Protein 2BKY (pdb70)

InterPro domains:
  IPR002775 DNA/RNA-binding protein Alba-like [PF01918] (10-72)
  IPR013795 DNA/RNA-binding protein Alba [MF_01122] (7-96)
  IPR013795 DNA/RNA-binding protein Alba [PIRSF028732] (9-96)
  IPR013795 DNA/RNA-binding protein Alba [TIGR00285] (10-96)
  IPR036882 Alba-like domain superfamily [G3DSA:3.30.110.20] (1-97)
  IPR036882 Alba-like domain superfamily [SSF82704] (10-96)

Foldseek 3Di:
DQEQEFDDDDLVVSLVVNVVCVVVPDFKHKYKYKAPSVVSSVVSVVCCCPPPNPPFKDWPDKDKDKDWDQDPVRDTDIMIMIMTMMGTD/DLEQEFDDDPLVVSLVVNVVCVVVPNFKHKYKYKAPSVVSSVVSVVCNCPVPNPPWKDWPDKDKDKDWDADPVGDIDMMIMIMIMMGTD/DAAEDEQDPPDALVVVLVVVVVCVVVPNFKYKYKYKDPCQVVSVSNVVVNCVVQPVQKDFPDKDKDWDADPNDTIIMMITMMGGDD/DLAEDEQDPPDALVSVLVVVVVCVVVVNFKHKYKYKDPCQVSSVSNVVVNCVVCPQQKDFPDKDKDWDADPNDIIIMMITMMGGDD

Nearest PDB structures (foldseek):
  1udv-assembly1_A  TM=9.816E-01  e=1.058E-17  Saccharolobus solfataricus P2
  8xap-assembly2_B  TM=9.619E-01  e=5.523E-14  Sulfolobus acidocaldarius DSM 639
  8xap-assembly1_A  TM=9.366E-01  e=1.057E-10  Sulfolobus acidocaldarius DSM 639
  3u6y-assembly1_A  TM=8.685E-01  e=6.076E-08  Aeropyrum pernix K1
  4z9e-assembly1_B  TM=9.008E-01  e=1.268E-07  Thermoplasma volcanium GSS1

Organism: Saccharolobus solfataricus (strain ATCC 35092 / DSM 1617 / JCM 11322 / P2) (NCBI:txid273057)

GO terms:
  GO:0042802 identical protein binding (F, IPI)
  GO:0005515 protein binding (F, IPI)

Structure (mmCIF, N/CA/C/O backbone):
data_2BKY
#
_entry.id   2BKY
#
_cell.length_a   102.788
_cell.length_b   102.788
_cell.length_c   66.566
_cell.angle_alpha   90.00
_cell.angle_beta   90.00
_cell.angle_gamma   120.00
#
_symmetry.space_group_name_H-M   'P 31 2 1'
#
loop_
_entity.id
_entity.type
_entity.pdbx_description
1 polymer 'DNA/RNA-BINDING PROTEIN ALBA 1'
2 polymer 'DNA/RNA-BINDING PROTEIN ALBA 2'
3 non-polymer (4S)-2-METHYL-2,4-PENTANEDIOL
4 water water
#
loop_
_atom_site.group_PDB
_atom_site.id
_atom_site.type_symbol
_atom_site.label_atom_id
_atom_site.label_alt_id
_atom_site.label_comp_id
_atom_site.label_asym_id
_atom_site.label_entity_id
_atom_site.label_seq_id
_atom_site.pdbx_PDB_ins_code
_atom_site.Cartn_x
_atom_site.Cartn_y
_atom_site.Cartn_z
_atom_site.occupancy
_atom_site.B_iso_or_equiv
_atom_site.auth_seq_id
_atom_site.auth_comp_id
_atom_site.auth_asym_id
_atom_site.auth_atom_id
_atom_site.pdbx_PDB_model_num
ATOM 1 N N . SER A 1 9 ? -8.203 18.026 23.415 1.00 30.65 9 SER A N 1
ATOM 2 C CA . SER A 1 9 ? -8.675 19.409 23.754 1.00 29.86 9 SER A CA 1
ATOM 3 C C . SER A 1 9 ? -7.571 20.457 23.536 1.00 28.42 9 SER A C 1
ATOM 4 O O . SER A 1 9 ? -6.428 20.229 23.925 1.00 28.79 9 SER A O 1
ATOM 7 N N . ASN A 1 10 ? -7.939 21.618 22.967 1.00 26.15 10 ASN A N 1
ATOM 8 C CA . ASN A 1 10 ? -7.014 22.738 22.779 1.00 22.70 10 ASN A CA 1
ATOM 9 C C . ASN A 1 10 ? -7.304 23.902 23.762 1.00 20.45 10 ASN A C 1
ATOM 10 O O . ASN A 1 10 ? -6.893 25.019 23.522 1.00 19.79 10 ASN A O 1
ATOM 15 N N . VAL A 1 11 ? -8.005 23.606 24.851 1.00 19.19 11 VAL A N 1
ATOM 16 C CA . VAL A 1 11 ? -8.413 24.601 25.819 1.00 17.13 11 VAL A CA 1
ATOM 17 C C . VAL A 1 11 ? -7.576 24.507 27.078 1.00 16.53 11 VAL A C 1
ATOM 18 O O . VAL A 1 11 ? -7.333 23.412 27.609 1.00 16.41 11 VAL A O 1
ATOM 22 N N . VAL A 1 12 ? -7.144 25.652 27.567 1.00 15.53 12 VAL A N 1
ATOM 23 C CA . VAL A 1 12 ? -6.549 25.788 28.868 1.00 15.33 12 VAL A CA 1
ATOM 24 C C . VAL A 1 12 ? -7.544 26.600 29.690 1.00 15.22 12 VAL A C 1
ATOM 25 O O . VAL A 1 12 ? -7.733 27.793 29.468 1.00 15.36 12 VAL A O 1
ATOM 29 N N . LEU A 1 13 ? -8.160 25.943 30.666 1.00 15.17 13 LEU A N 1
ATOM 30 C CA . LEU A 1 13 ? -9.082 26.565 31.562 1.00 16.11 13 LEU A CA 1
ATOM 31 C C . LEU A 1 13 ? -8.371 27.116 32.778 1.00 15.47 13 LEU A C 1
ATOM 32 O O . LEU A 1 13 ? -7.689 26.360 33.498 1.00 16.32 13 LEU A O 1
ATOM 37 N N . ILE A 1 14 ? -8.495 28.406 33.020 1.00 14.33 14 ILE A N 1
ATOM 38 C CA . ILE A 1 14 ? -7.768 29.039 34.126 1.00 14.37 14 ILE A CA 1
ATOM 39 C C . ILE A 1 14 ? -8.540 28.780 35.419 1.00 15.89 14 ILE A C 1
ATOM 40 O O . ILE A 1 14 ? -9.730 29.092 35.530 1.00 17.78 14 ILE A O 1
ATOM 45 N N . GLY A 1 15 ? -7.847 28.236 36.403 1.00 17.33 15 GLY A N 1
ATOM 46 C CA . GLY A 1 15 ? -8.393 28.075 37.758 1.00 19.41 15 GLY A CA 1
ATOM 47 C C . GLY A 1 15 ? -7.618 28.891 38.799 1.00 21.28 15 GLY A C 1
ATOM 48 O O . GLY A 1 15 ? -7.199 30.040 38.559 1.00 21.50 15 GLY A O 1
ATOM 49 N N . LYS A 1 16 ? -7.397 28.265 39.955 1.00 22.07 16 LYS A N 1
ATOM 50 C CA . LYS A 1 16 ? -6.900 28.946 41.147 1.00 22.46 16 LYS A CA 1
ATOM 51 C C . LYS A 1 16 ? -5.383 28.854 41.297 1.00 21.03 16 LYS A C 1
ATOM 52 O O . LYS A 1 16 ? -4.811 29.443 42.217 1.00 22.00 16 LYS A O 1
ATOM 58 N N . LYS A 1 17 ? -4.746 28.101 40.431 1.00 18.44 17 LYS A N 1
ATOM 59 C CA . LYS A 1 17 ? -3.321 27.830 40.577 1.00 19.84 17 LYS A CA 1
ATOM 60 C C . LYS A 1 17 ? -2.511 29.031 40.117 1.00 20.19 17 LYS A C 1
ATOM 61 O O . LYS A 1 17 ? -3.064 29.957 39.515 1.00 18.31 17 LYS A O 1
ATOM 67 N N . PRO A 1 18 ? -1.225 29.073 40.459 1.00 20.65 18 PRO A N 1
ATOM 68 C CA . PRO A 1 18 ? -0.361 30.147 39.971 1.00 19.23 18 PRO A CA 1
ATOM 69 C C . PRO A 1 18 ? -0.332 30.260 38.454 1.00 18.13 18 PRO A C 1
ATOM 70 O O . PRO A 1 18 ? -0.436 29.273 37.747 1.00 18.90 18 PRO A O 1
ATOM 74 N N . VAL A 1 19 ? -0.153 31.488 37.968 1.00 17.50 19 VAL A N 1
ATOM 75 C CA . VAL A 1 19 ? -0.176 31.740 36.531 1.00 16.86 19 VAL A CA 1
ATOM 76 C C . VAL A 1 19 ? 0.779 30.851 35.727 1.00 18.21 19 VAL A C 1
ATOM 77 O O . VAL A 1 19 ? 0.455 30.388 34.655 1.00 16.74 19 VAL A O 1
ATOM 81 N N . MET A 1 20 ? 1.960 30.539 36.285 1.00 18.79 20 MET A N 1
ATOM 82 C CA . MET A 1 20 ? 2.914 29.756 35.539 1.00 19.77 20 MET A CA 1
ATOM 83 C C . MET A 1 20 ? 2.467 28.341 35.216 1.00 19.49 20 MET A C 1
ATOM 84 O O . MET A 1 20 ? 2.908 27.778 34.265 1.00 19.38 20 MET A O 1
ATOM 89 N N . ASN A 1 21 ? 1.573 27.780 36.017 1.00 19.43 21 ASN A N 1
ATOM 90 C CA . ASN A 1 21 ? 1.002 26.484 35.721 1.00 20.11 21 ASN A CA 1
ATOM 91 C C . ASN A 1 21 ? 0.252 26.497 34.409 1.00 19.11 21 ASN A C 1
ATOM 92 O O . ASN A 1 21 ? 0.316 25.559 33.635 1.00 19.71 21 ASN A O 1
ATOM 97 N N . TYR A 1 22 ? -0.514 27.561 34.203 1.00 17.62 22 TYR A N 1
ATOM 98 C CA . TYR A 1 22 ? -1.272 27.724 32.980 1.00 16.05 22 TYR A CA 1
ATOM 99 C C . TYR A 1 22 ? -0.391 28.058 31.795 1.00 15.88 22 TYR A C 1
ATOM 100 O O . TYR A 1 22 ? -0.654 27.617 30.679 1.00 15.74 22 TYR A O 1
ATOM 109 N N . VAL A 1 23 ? 0.663 28.826 32.022 1.00 16.67 23 VAL A N 1
ATOM 110 C CA . VAL A 1 23 ? 1.646 29.098 30.991 1.00 17.19 23 VAL A CA 1
ATOM 111 C C . VAL A 1 23 ? 2.254 27.754 30.546 1.00 17.89 23 VAL A C 1
ATOM 112 O O . VAL A 1 23 ? 2.322 27.464 29.372 1.00 19.13 23 VAL A O 1
ATOM 116 N N . LEU A 1 24 ? 2.639 26.926 31.503 1.00 20.17 24 LEU A N 1
ATOM 117 C CA . LEU A 1 24 ? 3.187 25.631 31.154 1.00 21.06 24 LEU A CA 1
ATOM 118 C C . LEU A 1 24 ? 2.230 24.764 30.382 1.00 20.03 24 LEU A C 1
ATOM 119 O O . LEU A 1 24 ? 2.628 24.145 29.436 1.00 20.07 24 LEU A O 1
ATOM 124 N N . ALA A 1 25 ? 0.959 24.725 30.783 1.00 19.42 25 ALA A N 1
ATOM 125 C CA . ALA A 1 25 ? -0.069 23.986 30.083 1.00 19.47 25 ALA A CA 1
ATOM 126 C C . ALA A 1 25 ? -0.199 24.448 28.641 1.00 19.58 25 ALA A C 1
ATOM 127 O O . ALA A 1 25 ? -0.314 23.642 27.739 1.00 20.70 25 ALA A O 1
ATOM 129 N N . ALA A 1 26 ? -0.181 25.765 28.433 1.00 18.81 26 ALA A N 1
ATOM 130 C CA . ALA A 1 26 ? -0.259 26.329 27.125 1.00 18.33 26 ALA A CA 1
ATOM 131 C C . ALA A 1 26 ? 0.946 25.941 26.255 1.00 18.86 26 ALA A C 1
ATOM 132 O O . ALA A 1 26 ? 0.776 25.530 25.108 1.00 20.91 26 ALA A O 1
ATOM 134 N N . LEU A 1 27 ? 2.134 26.035 26.831 1.00 20.72 27 LEU A N 1
ATOM 135 C CA . LEU A 1 27 ? 3.384 25.797 26.115 1.00 21.60 27 LEU A CA 1
ATOM 136 C C . LEU A 1 27 ? 3.424 24.328 25.748 1.00 23.51 27 LEU A C 1
ATOM 137 O O . LEU A 1 27 ? 3.904 23.972 24.674 1.00 23.21 27 LEU A O 1
ATOM 142 N N . THR A 1 28 ? 2.868 23.499 26.620 1.00 25.08 28 THR A N 1
ATOM 143 C CA . THR A 1 28 ? 2.891 22.055 26.433 1.00 25.55 28 THR A CA 1
ATOM 144 C C . THR A 1 28 ? 2.035 21.663 25.240 1.00 25.90 28 THR A C 1
ATOM 145 O O . THR A 1 28 ? 2.450 20.824 24.428 1.00 25.83 28 THR A O 1
ATOM 149 N N . LEU A 1 29 ? 0.822 22.232 25.128 1.00 26.05 29 LEU A N 1
ATOM 150 C CA . LEU A 1 29 ? -0.036 21.991 23.964 1.00 25.95 29 LEU A CA 1
ATOM 151 C C . LEU A 1 29 ? 0.625 22.452 22.690 1.00 26.34 29 LEU A C 1
ATOM 152 O O . LEU A 1 29 ? 0.588 21.758 21.681 1.00 26.20 29 LEU A O 1
ATOM 157 N N . LEU A 1 30 ? 1.213 23.638 22.726 1.00 26.65 30 LEU A N 1
ATOM 158 C CA . LEU A 1 30 ? 1.831 24.198 21.555 1.00 27.40 30 LEU A CA 1
ATOM 159 C C . LEU A 1 30 ? 3.027 23.322 21.133 1.00 29.45 30 LEU A C 1
ATOM 160 O O . LEU A 1 30 ? 3.199 23.047 19.950 1.00 30.13 30 LEU A O 1
ATOM 165 N N . ASN A 1 31 ? 3.836 22.909 22.102 1.00 31.49 31 ASN A N 1
ATOM 166 C CA . ASN A 1 31 ? 5.005 22.050 21.837 1.00 33.34 31 ASN A CA 1
ATOM 167 C C . ASN A 1 31 ? 4.583 20.686 21.277 1.00 34.14 31 ASN A C 1
ATOM 168 O O . ASN A 1 31 ? 5.326 20.074 20.518 1.00 35.23 31 ASN A O 1
ATOM 173 N N . GLN A 1 32 ? 3.379 20.222 21.616 1.00 34.77 32 GLN A N 1
ATOM 174 C CA . GLN A 1 32 ? 2.849 18.961 21.088 1.00 35.28 32 GLN A CA 1
ATOM 175 C C . GLN A 1 32 ? 2.296 19.033 19.670 1.00 35.27 32 GLN A C 1
ATOM 176 O O . GLN A 1 32 ? 1.751 18.046 19.175 1.00 36.04 32 GLN A O 1
ATOM 182 N N . GLY A 1 33 ? 2.420 20.184 19.017 1.00 34.15 33 GLY A N 1
ATOM 183 C CA . GLY A 1 33 ? 1.957 20.350 17.651 1.00 33.76 33 GLY A CA 1
ATOM 184 C C . GLY A 1 33 ? 0.568 20.954 17.482 1.00 33.35 33 GLY A C 1
ATOM 185 O O . GLY A 1 33 ? 0.034 20.974 16.358 1.00 34.14 33 GLY A O 1
ATOM 186 N N . VAL A 1 34 ? -0.019 21.478 18.560 1.00 32.03 34 VAL A N 1
ATOM 187 C CA . VAL A 1 34 ? -1.333 22.125 18.463 1.00 31.35 34 VAL A CA 1
ATOM 188 C C . VAL A 1 34 ? -1.047 23.587 18.086 1.00 30.42 34 VAL A C 1
ATOM 189 O O . VAL A 1 34 ? -0.353 24.277 18.816 1.00 30.94 34 VAL A O 1
ATOM 193 N N . SER A 1 35 ? -1.530 24.049 16.945 1.00 28.47 35 SER A N 1
ATOM 194 C CA . SER A 1 35 ? -1.092 25.362 16.461 1.00 28.59 35 SER A CA 1
ATOM 195 C C . SER A 1 35 ? -1.983 26.499 16.956 1.00 26.52 35 SER A C 1
ATOM 196 O O . SER A 1 35 ? -1.542 27.651 16.907 1.00 24.87 35 SER A O 1
ATOM 199 N N . GLU A 1 36 ? -3.192 26.157 17.422 1.00 24.66 36 GLU A N 1
ATOM 200 C CA . GLU A 1 36 ? -4.133 27.133 17.992 1.00 23.02 36 GLU A CA 1
ATOM 201 C C . GLU A 1 36 ? -4.702 26.565 19.314 1.00 20.85 36 GLU A C 1
ATOM 202 O O . GLU A 1 36 ? -5.159 25.416 19.362 1.00 20.23 36 GLU A O 1
ATOM 208 N N . ILE A 1 37 ? -4.641 27.370 20.364 1.00 19.30 37 ILE A N 1
ATOM 209 C CA . ILE A 1 37 ? -5.222 27.017 21.643 1.00 17.72 37 ILE A CA 1
ATOM 210 C C . ILE A 1 37 ? -6.097 28.169 22.145 1.00 17.36 37 ILE A C 1
ATOM 211 O O . ILE A 1 37 ? -5.970 29.312 21.714 1.00 15.48 37 ILE A O 1
ATOM 216 N N . VAL A 1 38 ? -6.980 27.852 23.067 1.00 15.48 38 VAL A N 1
ATOM 217 C CA . VAL A 1 38 ? -7.882 28.855 23.633 1.00 14.91 38 VAL A CA 1
ATOM 218 C C . VAL A 1 38 ? -7.740 28.896 25.139 1.00 14.45 38 VAL A C 1
ATOM 219 O O . VAL A 1 38 ? -7.873 27.867 25.815 1.00 15.04 38 VAL A O 1
ATOM 223 N N . ILE A 1 39 ? -7.439 30.076 25.666 1.00 12.09 39 ILE A N 1
ATOM 224 C CA . ILE A 1 39 ? -7.287 30.266 27.084 1.00 13.19 39 ILE A CA 1
ATOM 225 C C . ILE A 1 39 ? -8.637 30.793 27.572 1.00 12.69 39 ILE A C 1
ATOM 226 O O . ILE A 1 39 ? -9.103 31.808 27.044 1.00 14.03 39 ILE A O 1
ATOM 231 N N . LYS A 1 40 ? -9.294 30.130 28.549 1.00 10.70 40 LYS A N 1
ATOM 232 C CA . LYS A 1 40 ? -10.660 30.494 28.945 1.00 11.81 40 LYS A CA 1
ATOM 233 C C . LYS A 1 40 ? -10.704 30.794 30.419 1.00 11.90 40 LYS A C 1
ATOM 234 O O . LYS A 1 40 ? -9.997 30.128 31.226 1.00 12.64 40 LYS A O 1
ATOM 240 N N . ALA A 1 41 ? -11.510 31.761 30.831 1.00 10.42 41 ALA A N 1
ATOM 241 C CA . ALA A 1 41 ? -11.674 32.043 32.245 1.00 11.03 41 ALA A CA 1
ATOM 242 C C . ALA A 1 41 ? -12.994 32.685 32.560 1.00 11.36 41 ALA A C 1
ATOM 243 O O . ALA A 1 41 ? -13.620 33.237 31.678 1.00 11.38 41 ALA A O 1
ATOM 245 N N . ARG A 1 42 ? -13.360 32.659 33.836 1.00 12.50 42 ARG A N 1
ATOM 246 C CA . ARG A 1 42 ? -14.525 33.342 34.333 1.00 12.66 42 ARG A CA 1
ATOM 247 C C . ARG A 1 42 ? -14.145 34.169 35.567 1.00 11.77 42 ARG A C 1
ATOM 248 O O . ARG A 1 42 ? -13.245 33.805 36.303 1.00 12.59 42 ARG A O 1
ATOM 256 N N . GLY A 1 43 ? -14.862 35.246 35.819 1.00 10.47 43 GLY A N 1
ATOM 257 C CA . GLY A 1 43 ? -14.701 36.048 36.998 1.00 11.58 43 GLY A CA 1
ATOM 258 C C . GLY A 1 43 ? -13.308 36.576 37.231 1.00 12.42 43 GLY A C 1
ATOM 259 O O . GLY A 1 43 ? -12.666 37.035 36.294 1.00 11.52 43 GLY A O 1
ATOM 260 N N A ARG A 1 44 ? -12.805 36.460 38.464 0.50 13.24 44 ARG A N 1
ATOM 261 N N B ARG A 1 44 ? -12.814 36.465 38.461 0.50 13.08 44 ARG A N 1
ATOM 262 C CA A ARG A 1 44 ? -11.483 37.018 38.800 0.50 14.01 44 ARG A CA 1
ATOM 263 C CA B ARG A 1 44 ? -11.505 37.034 38.792 0.50 13.77 44 ARG A CA 1
ATOM 264 C C A ARG A 1 44 ? -10.379 36.362 38.000 0.50 13.58 44 ARG A C 1
ATOM 265 C C B ARG A 1 44 ? -10.379 36.357 38.025 0.50 13.41 44 ARG A C 1
ATOM 266 O O A ARG A 1 44 ? -9.352 36.971 37.734 0.50 13.71 44 ARG A O 1
ATOM 267 O O B ARG A 1 44 ? -9.342 36.958 37.788 0.50 13.64 44 ARG A O 1
ATOM 282 N N . ALA A 1 45 ? -10.601 35.132 37.551 1.00 11.88 45 ALA A N 1
ATOM 283 C CA . ALA A 1 45 ? -9.620 34.417 36.767 1.00 11.61 45 ALA A CA 1
ATOM 284 C C . ALA A 1 45 ? -9.294 35.080 35.397 1.00 10.12 45 ALA A C 1
ATOM 285 O O . ALA A 1 45 ? -8.327 34.750 34.756 1.00 11.08 45 ALA A O 1
ATOM 287 N N . ILE A 1 46 ? -10.158 36.001 34.941 1.00 10.21 46 ILE A N 1
ATOM 288 C CA . ILE A 1 46 ? -9.952 36.675 33.673 1.00 10.06 46 ILE A CA 1
ATOM 289 C C . ILE A 1 46 ? -8.585 37.372 33.668 1.00 10.33 46 ILE A C 1
ATOM 290 O O . ILE A 1 46 ? -7.928 37.371 32.644 1.00 10.74 46 ILE A O 1
ATOM 295 N N . SER A 1 47 ? -8.191 37.958 34.784 1.00 10.22 47 SER A N 1
ATOM 296 C CA . SER A 1 47 ? -6.887 38.674 34.820 1.00 9.93 47 SER A CA 1
ATOM 297 C C . SER A 1 47 ? -5.738 37.678 34.548 1.00 11.27 47 SER A C 1
ATOM 298 O O . SER A 1 47 ? -4.843 37.945 33.763 1.00 10.81 47 SER A O 1
ATOM 301 N N . LYS A 1 48 ? -5.803 36.520 35.169 1.00 10.71 48 LYS A N 1
ATOM 302 C CA . LYS A 1 48 ? -4.803 35.483 35.018 1.00 11.82 48 LYS A CA 1
ATOM 303 C C . LYS A 1 48 ? -4.808 34.907 33.585 1.00 10.70 48 LYS A C 1
ATOM 304 O O . LYS A 1 48 ? -3.775 34.505 33.050 1.00 11.68 48 LYS A O 1
ATOM 310 N N . ALA A 1 49 ? -5.988 34.848 32.925 1.00 11.29 49 ALA A N 1
ATOM 311 C CA . ALA A 1 49 ? -6.086 34.407 31.553 1.00 11.37 49 ALA A CA 1
ATOM 312 C C . ALA A 1 49 ? -5.309 35.365 30.625 1.00 10.79 49 ALA A C 1
ATOM 313 O O . ALA A 1 49 ? -4.523 34.909 29.793 1.00 11.75 49 ALA A O 1
ATOM 315 N N . VAL A 1 50 ? -5.528 36.660 30.802 1.00 10.71 50 VAL A N 1
ATOM 316 C CA . VAL A 1 50 ? -4.846 37.654 29.997 1.00 10.58 50 VAL A CA 1
ATOM 317 C C . VAL A 1 50 ? -3.337 37.560 30.266 1.00 10.86 50 VAL A C 1
ATOM 318 O O . VAL A 1 50 ? -2.512 37.591 29.333 1.00 12.83 50 VAL A O 1
ATOM 322 N N . ASP A 1 51 ? -2.989 37.403 31.525 1.00 12.24 51 ASP A N 1
ATOM 323 C CA . ASP A 1 51 ? -1.588 37.337 31.962 1.00 12.43 51 ASP A CA 1
ATOM 324 C C . ASP A 1 51 ? -0.908 36.117 31.394 1.00 12.72 51 ASP A C 1
ATOM 325 O O . ASP A 1 51 ? 0.242 36.206 30.938 1.00 14.06 51 ASP A O 1
ATOM 330 N N . THR A 1 52 ? -1.578 34.973 31.366 1.00 13.04 52 THR A N 1
ATOM 331 C CA . THR A 1 52 ? -1.013 33.756 30.782 1.00 12.94 52 THR A CA 1
ATOM 332 C C . THR A 1 52 ? -0.605 34.008 29.323 1.00 13.36 52 THR A C 1
ATOM 333 O O . THR A 1 52 ? 0.508 33.671 28.890 1.00 14.71 52 THR A O 1
ATOM 337 N N . VAL A 1 53 ? -1.497 34.633 28.566 1.00 12.05 53 VAL A N 1
ATOM 338 C CA . VAL A 1 53 ? -1.229 34.870 27.176 1.00 13.57 53 VAL A CA 1
ATOM 339 C C . VAL A 1 53 ? -0.050 35.830 27.057 1.00 14.58 53 VAL A C 1
ATOM 340 O O . VAL A 1 53 ? 0.821 35.640 26.194 1.00 15.46 53 VAL A O 1
ATOM 344 N N . GLU A 1 54 ? -0.030 36.868 27.882 1.00 14.97 54 GLU A N 1
ATOM 345 C CA . GLU A 1 54 ? 1.063 37.852 27.790 1.00 15.36 54 GLU A CA 1
ATOM 346 C C . GLU A 1 54 ? 2.412 37.214 28.138 1.00 16.00 54 GLU A C 1
ATOM 347 O O . GLU A 1 54 ? 3.435 37.553 27.500 1.00 17.65 54 GLU A O 1
ATOM 353 N N . ILE A 1 55 ? 2.449 36.286 29.094 1.00 16.12 55 ILE A N 1
ATOM 354 C CA . ILE A 1 55 ? 3.742 35.656 29.478 1.00 17.23 55 ILE A CA 1
ATOM 355 C C . ILE A 1 55 ? 4.213 34.797 28.320 1.00 19.58 55 ILE A C 1
ATOM 356 O O . ILE A 1 55 ? 5.416 34.826 27.931 1.00 20.56 55 ILE A O 1
ATOM 361 N N . VAL A 1 56 ? 3.273 34.093 27.702 1.00 19.25 56 VAL A N 1
ATOM 362 C CA . VAL A 1 56 ? 3.604 33.247 26.572 1.00 20.28 56 VAL A CA 1
ATOM 363 C C . VAL A 1 56 ? 4.150 34.099 25.433 1.00 21.52 56 VAL A C 1
ATOM 364 O O . VAL A 1 56 ? 5.198 33.776 24.857 1.00 23.43 56 VAL A O 1
ATOM 368 N N . ARG A 1 57 ? 3.514 35.217 25.122 1.00 21.56 57 ARG A N 1
ATOM 369 C CA . ARG A 1 57 ? 3.969 35.944 23.963 1.00 22.40 57 ARG A CA 1
ATOM 370 C C . ARG A 1 57 ? 5.122 36.950 24.211 1.00 21.84 57 ARG A C 1
ATOM 371 O O . ARG A 1 57 ? 5.675 37.487 23.233 1.00 23.05 57 ARG A O 1
ATOM 379 N N . ASN A 1 58 ? 5.499 37.196 25.455 1.00 20.63 58 ASN A N 1
ATOM 380 C CA . ASN A 1 58 ? 6.685 38.030 25.736 1.00 21.57 58 ASN A CA 1
ATOM 381 C C . ASN A 1 58 ? 7.903 37.278 26.191 1.00 22.66 58 ASN A C 1
ATOM 382 O O . ASN A 1 58 ? 9.014 37.577 25.741 1.00 22.02 58 ASN A O 1
ATOM 387 N N . ARG A 1 59 ? 7.731 36.321 27.086 1.00 22.33 59 ARG A N 1
ATOM 388 C CA . ARG A 1 59 ? 8.873 35.654 27.720 1.00 24.47 59 ARG A CA 1
ATOM 389 C C . ARG A 1 59 ? 9.272 34.348 27.038 1.00 25.24 59 ARG A C 1
ATOM 390 O O . ARG A 1 59 ? 10.464 33.991 27.067 1.00 26.01 59 ARG A O 1
ATOM 398 N N . PHE A 1 60 ? 8.317 33.607 26.478 1.00 23.83 60 PHE A N 1
ATOM 399 C CA . PHE A 1 60 ? 8.603 32.254 25.976 1.00 24.57 60 PHE A CA 1
ATOM 400 C C . PHE A 1 60 ? 8.584 32.097 24.461 1.00 25.17 60 PHE A C 1
ATOM 401 O O . PHE A 1 60 ? 9.457 31.413 23.895 1.00 26.52 60 PHE A O 1
ATOM 409 N N . LEU A 1 61 ? 7.622 32.729 23.794 1.00 23.88 61 LEU A N 1
ATOM 410 C CA . LEU A 1 61 ? 7.472 32.653 22.345 1.00 24.22 61 LEU A CA 1
ATOM 411 C C . LEU A 1 61 ? 7.306 34.037 21.709 1.00 24.32 61 LEU A C 1
ATOM 412 O O . LEU A 1 61 ? 6.426 34.245 20.877 1.00 23.12 61 LEU A O 1
ATOM 417 N N . PRO A 1 62 ? 8.199 34.974 22.041 1.00 24.98 62 PRO A N 1
ATOM 418 C CA . PRO A 1 62 ? 8.102 36.310 21.469 1.00 26.00 62 PRO A CA 1
ATOM 419 C C . PRO A 1 62 ? 8.248 36.222 19.946 1.00 26.64 62 PRO A C 1
ATOM 420 O O . PRO A 1 62 ? 9.152 35.525 19.458 1.00 26.24 62 PRO A O 1
ATOM 424 N N . ASP A 1 63 ? 7.309 36.837 19.236 1.00 26.66 63 ASP A N 1
ATOM 425 C CA . ASP A 1 63 ? 7.259 36.856 17.797 1.00 27.61 63 ASP A CA 1
ATOM 426 C C . ASP A 1 63 ? 6.845 35.555 17.141 1.00 27.48 63 ASP A C 1
ATOM 427 O O . ASP A 1 63 ? 6.912 35.418 15.929 1.00 27.33 63 ASP A O 1
ATOM 432 N N . LYS A 1 64 ? 6.382 34.598 17.933 1.00 26.38 64 LYS A N 1
ATOM 433 C CA . LYS A 1 64 ? 5.978 33.310 17.399 1.00 25.85 64 LYS A CA 1
ATOM 434 C C . LYS A 1 64 ? 4.530 32.936 17.726 1.00 23.85 64 LYS A C 1
ATOM 435 O O . LYS A 1 64 ? 4.072 31.836 17.389 1.00 24.28 64 LYS A O 1
ATOM 441 N N A ILE A 1 65 ? 3.826 33.853 18.364 0.50 22.49 65 ILE A N 1
ATOM 442 N N B ILE A 1 65 ? 3.825 33.826 18.411 0.50 22.91 65 ILE A N 1
ATOM 443 C CA A ILE A 1 65 ? 2.428 33.643 18.684 0.50 21.33 65 ILE A CA 1
ATOM 444 C CA B ILE A 1 65 ? 2.415 33.603 18.713 0.50 22.07 65 ILE A CA 1
ATOM 445 C C A ILE A 1 65 ? 1.680 34.951 18.455 0.50 20.62 65 ILE A C 1
ATOM 446 C C B ILE A 1 65 ? 1.662 34.928 18.535 0.50 21.13 65 ILE A C 1
ATOM 447 O O A ILE A 1 65 ? 2.237 36.039 18.616 0.50 20.34 65 ILE A O 1
ATOM 448 O O B ILE A 1 65 ? 2.206 36.005 18.815 0.50 21.01 65 ILE A O 1
ATOM 457 N N . GLU A 1 66 ? 0.425 34.849 18.053 1.00 20.46 66 GLU A N 1
ATOM 458 C CA . GLU A 1 66 ? -0.439 36.031 17.971 1.00 19.37 66 GLU A CA 1
ATOM 459 C C . GLU A 1 66 ? -1.801 35.676 18.539 1.00 18.41 66 GLU A C 1
ATOM 460 O O . GLU A 1 66 ? -2.146 34.497 18.658 1.00 16.57 66 GLU A O 1
ATOM 466 N N . ILE A 1 67 ? -2.546 36.713 18.890 1.00 16.40 67 ILE A N 1
ATOM 467 C CA . ILE A 1 67 ? -3.923 36.551 19.296 1.00 16.70 67 ILE A CA 1
ATOM 468 C C . ILE A 1 67 ? -4.835 36.537 18.091 1.00 15.70 67 ILE A C 1
ATOM 469 O O . ILE A 1 67 ? -4.891 37.557 17.341 1.00 17.17 67 ILE A O 1
ATOM 474 N N . LYS A 1 68 ? -5.564 35.437 17.901 1.00 14.59 68 LYS A N 1
ATOM 475 C CA . LYS A 1 68 ? -6.511 35.328 16.784 1.00 15.36 68 LYS A CA 1
ATOM 476 C C . LYS A 1 68 ? -7.802 36.047 17.094 1.00 15.37 68 LYS A C 1
ATOM 477 O O . LYS A 1 68 ? -8.420 36.671 16.224 1.00 15.39 68 LYS A O 1
ATOM 483 N N . GLU A 1 69 ? -8.289 35.906 18.340 1.00 14.4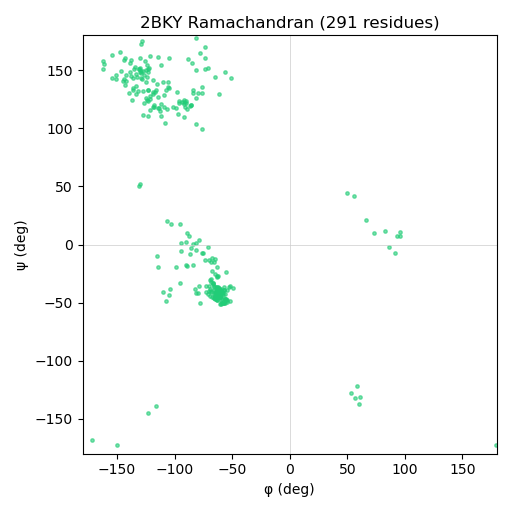4 69 GLU A N 1
ATOM 484 C CA . GLU A 1 69 ? -9.535 36.553 18.704 1.00 14.43 69 GLU A CA 1
ATOM 485 C C . GLU A 1 69 ? -9.639 36.623 20.220 1.00 13.09 69 GLU A C 1
ATOM 486 O O . GLU A 1 69 ? -9.071 35.799 20.908 1.00 13.86 69 GLU A O 1
ATOM 492 N N . ILE A 1 70 ? -10.325 37.625 20.706 1.00 11.81 70 ILE A N 1
ATOM 493 C CA . ILE A 1 70 ? -10.642 37.760 22.120 1.00 11.04 70 ILE A CA 1
ATOM 494 C C . ILE A 1 70 ? -12.171 37.751 22.183 1.00 10.69 70 ILE A C 1
ATOM 495 O O . ILE A 1 70 ? -12.851 38.488 21.463 1.00 10.14 70 ILE A O 1
ATOM 500 N N . ARG A 1 71 ? -12.726 36.928 23.077 1.00 9.97 71 ARG A N 1
ATOM 501 C CA . ARG A 1 71 ? -14.167 36.853 23.289 1.00 9.72 71 ARG A CA 1
ATOM 502 C C . ARG A 1 71 ? -14.445 37.341 24.678 1.00 11.14 71 ARG A C 1
ATOM 503 O O . ARG A 1 71 ? -13.915 36.786 25.647 1.00 13.09 71 ARG A O 1
ATOM 511 N N . VAL A 1 72 ? -15.189 38.408 24.795 1.00 9.02 72 VAL A N 1
ATOM 512 C CA . VAL A 1 72 ? -15.522 39.006 26.076 1.00 11.31 72 VAL A CA 1
ATOM 513 C C . VAL A 1 72 ? -17.028 38.870 26.289 1.00 11.52 72 VAL A C 1
ATOM 514 O O . VAL A 1 72 ? -17.838 39.290 25.452 1.00 11.53 72 VAL A O 1
ATOM 518 N N . GLY A 1 73 ? -17.418 38.309 27.433 1.00 11.99 73 GLY A N 1
ATOM 519 C CA . GLY A 1 73 ? -18.807 37.966 27.656 1.00 12.88 73 GLY A CA 1
ATOM 520 C C . GLY A 1 73 ? -19.224 38.035 29.111 1.00 11.31 73 GLY A C 1
ATOM 521 O O . GLY A 1 73 ? -18.499 38.471 30.024 1.00 10.27 73 GLY A O 1
ATOM 522 N N . SER A 1 74 ? -20.440 37.575 29.304 1.00 11.00 74 SER A N 1
ATOM 523 C CA . SER A 1 74 ? -21.093 37.567 30.601 1.00 11.85 74 SER A CA 1
ATOM 524 C C . SER A 1 74 ? -22.032 36.418 30.614 1.00 11.41 74 SER A C 1
ATOM 525 O O . SER A 1 74 ? -22.685 36.182 29.607 1.00 11.55 74 SER A O 1
ATOM 528 N N . GLN A 1 75 ? -22.209 35.787 31.762 1.00 9.98 75 GLN A N 1
ATOM 529 C CA . GLN A 1 75 ? -23.216 34.761 31.870 1.00 10.37 75 GLN A CA 1
ATOM 530 C C . GLN A 1 75 ? -24.100 35.001 33.063 1.00 10.53 75 GLN A C 1
ATOM 531 O O . GLN A 1 75 ? -23.676 35.500 34.107 1.00 10.44 75 GLN A O 1
ATOM 537 N N . VAL A 1 76 ? -25.354 34.600 32.893 1.00 10.24 76 VAL A N 1
ATOM 538 C CA . VAL A 1 76 ? -26.277 34.524 34.027 1.00 10.49 76 VAL A CA 1
ATOM 539 C C . VAL A 1 76 ? -26.284 33.083 34.541 1.00 10.64 76 VAL A C 1
ATOM 540 O O . VAL A 1 76 ? -26.548 32.144 33.778 1.00 10.56 76 VAL A O 1
ATOM 544 N N . VAL A 1 77 ? -25.945 32.922 35.804 1.00 10.12 77 VAL A N 1
ATOM 545 C CA . VAL A 1 77 ? -25.789 31.630 36.479 1.00 10.41 77 VAL A CA 1
ATOM 546 C C . VAL A 1 77 ? -27.061 31.412 37.316 1.00 10.80 77 VAL A C 1
ATOM 547 O O . VAL A 1 77 ? -27.326 32.180 38.267 1.00 12.78 77 VAL A O 1
ATOM 551 N N . THR A 1 78 ? -27.802 30.357 36.998 1.00 9.98 78 THR A N 1
ATOM 552 C CA . THR A 1 78 ? -29.032 30.004 37.763 1.00 11.75 78 THR A CA 1
ATOM 553 C C . THR A 1 78 ? -28.761 28.696 38.443 1.00 12.97 78 THR A C 1
ATOM 554 O O . THR A 1 78 ? -28.362 27.733 37.814 1.00 12.21 78 THR A O 1
ATOM 558 N N A SER A 1 79 ? -28.915 28.686 39.777 0.50 13.85 79 SER A N 1
ATOM 559 N N B SER A 1 79 ? -28.989 28.637 39.750 0.50 13.91 79 SER A N 1
ATOM 560 C CA A SER A 1 79 ? -28.741 27.471 40.579 0.50 14.71 79 SER A CA 1
ATOM 561 C CA B SER A 1 79 ? -28.781 27.389 40.456 0.50 14.62 79 SER A CA 1
ATOM 562 C C A SER A 1 79 ? -30.077 26.756 40.818 0.50 15.02 79 SER A C 1
ATOM 563 C C B SER A 1 79 ? -30.099 26.737 40.800 0.50 15.00 79 SER A C 1
ATOM 564 O O A SER A 1 79 ? -31.120 27.227 40.402 0.50 14.22 79 SER A O 1
ATOM 565 O O B SER A 1 79 ? -31.152 27.226 40.433 0.50 14.16 79 SER A O 1
ATOM 570 N N . GLN A 1 80 ? -30.042 25.627 41.519 1.00 16.45 80 GLN A N 1
ATOM 571 C CA . GLN A 1 80 ? -31.260 24.829 41.784 1.00 19.05 80 GLN A CA 1
ATOM 572 C C . GLN A 1 80 ? -32.310 25.502 42.588 1.00 18.37 80 GLN A C 1
ATOM 573 O O . GLN A 1 80 ? -33.510 25.195 42.479 1.00 20.15 80 GLN A O 1
ATOM 579 N N . ASP A 1 81 ? -31.902 26.456 43.408 1.00 16.41 81 ASP A N 1
ATOM 580 C CA . ASP A 1 81 ? -32.818 27.270 44.142 1.00 16.48 81 ASP A CA 1
ATOM 581 C C . ASP A 1 81 ? -33.506 28.339 43.319 1.00 15.80 81 ASP A C 1
ATOM 582 O O . ASP A 1 81 ? -34.392 28.974 43.797 1.00 18.59 81 ASP A O 1
ATOM 587 N N . GLY A 1 82 ? -33.083 28.510 42.069 1.00 15.44 82 GLY A N 1
ATOM 588 C CA . GLY A 1 82 ? -33.607 29.533 41.203 1.00 14.05 82 GLY A CA 1
ATOM 589 C C . GLY A 1 82 ? -32.950 30.899 41.312 1.00 15.17 82 GLY A C 1
ATOM 590 O O . GLY A 1 82 ? -33.323 31.785 40.569 1.00 16.43 82 GLY A O 1
ATOM 591 N N . ARG A 1 83 ? -31.979 31.062 42.212 1.00 13.79 83 ARG A N 1
ATOM 592 C CA . ARG A 1 83 ? -31.295 32.346 42.384 1.00 12.63 83 ARG A CA 1
ATOM 593 C C . ARG A 1 83 ? -30.162 32.471 41.386 1.00 12.15 83 ARG A C 1
ATOM 594 O O . ARG A 1 83 ? -29.755 31.506 40.806 1.00 12.67 83 ARG A O 1
ATOM 602 N N . GLN A 1 84 ? -29.810 33.702 41.120 1.00 12.73 84 GLN A N 1
ATOM 603 C CA . GLN A 1 84 ? -28.946 34.024 40.002 1.00 14.12 84 GLN A CA 1
ATOM 604 C C . GLN A 1 84 ? -27.840 34.921 40.404 1.00 14.62 84 GLN A C 1
ATOM 605 O O . GLN A 1 84 ? -27.922 35.711 41.350 1.00 16.22 84 GLN A O 1
ATOM 611 N N . SER A 1 85 ? -26.741 34.766 39.680 1.00 14.19 85 SER A N 1
ATOM 612 C CA . SER A 1 85 ? -25.653 35.734 39.726 1.00 14.94 85 SER A CA 1
ATOM 613 C C . SER A 1 85 ? -25.157 35.968 38.320 1.00 14.13 85 SER A C 1
ATOM 614 O O . SER A 1 85 ? -25.427 35.171 37.416 1.00 13.06 85 SER A O 1
ATOM 617 N N A ARG A 1 86 ? -24.404 37.041 38.133 0.50 13.59 86 ARG A N 1
ATOM 618 N N B ARG A 1 86 ? -24.412 37.054 38.127 0.50 13.67 86 ARG A N 1
ATOM 619 C CA A ARG A 1 86 ? -23.817 37.343 36.832 0.50 13.98 86 ARG A CA 1
ATOM 620 C CA B ARG A 1 86 ? -23.852 37.425 36.815 0.50 14.12 86 ARG A CA 1
ATOM 621 C C A ARG A 1 86 ? -22.308 37.226 36.976 0.50 13.43 86 ARG A C 1
ATOM 622 C C B ARG A 1 86 ? -22.332 37.322 36.927 0.50 13.50 86 ARG A C 1
ATOM 623 O O A ARG A 1 86 ? -21.723 37.565 38.008 0.50 13.11 86 ARG A O 1
ATOM 624 O O B ARG A 1 86 ? -21.760 37.821 37.896 0.50 13.48 86 ARG A O 1
ATOM 639 N N . VAL A 1 87 ? -21.701 36.655 35.967 1.00 11.11 87 VAL A N 1
ATOM 640 C CA . VAL A 1 87 ? -20.257 36.412 35.976 1.00 11.87 87 VAL A CA 1
ATOM 641 C C . VAL A 1 87 ? -19.666 36.790 34.636 1.00 11.48 87 VAL A C 1
ATOM 642 O O . VAL A 1 87 ? -20.133 36.376 33.605 1.00 11.74 87 VAL A O 1
ATOM 646 N N . SER A 1 88 ? -18.582 37.577 34.671 1.00 10.57 88 SER A N 1
ATOM 647 C CA . SER A 1 88 ? -17.848 37.853 33.457 1.00 9.49 88 SER A CA 1
ATOM 648 C C . SER A 1 88 ? -17.071 36.684 32.918 1.00 10.03 88 SER A C 1
ATOM 649 O O . SER A 1 88 ? -16.617 35.826 33.672 1.00 9.64 88 SER A O 1
ATOM 652 N N . THR A 1 89 ? -16.869 36.660 31.588 1.00 9.52 89 THR A N 1
ATOM 653 C CA . THR A 1 89 ? -16.101 35.620 30.938 1.00 9.91 89 THR A CA 1
ATOM 654 C C . THR A 1 89 ? -15.148 36.208 29.927 1.00 10.50 89 THR A C 1
ATOM 655 O O . THR A 1 89 ? -15.425 37.251 29.339 1.00 9.67 89 THR A O 1
ATOM 659 N N . ILE A 1 90 ? -14.041 35.516 29.731 1.00 10.97 90 ILE A N 1
ATOM 660 C CA . ILE A 1 90 ? -13.127 35.791 28.615 1.00 10.44 90 ILE A CA 1
ATOM 661 C C . ILE A 1 90 ? -12.617 34.490 27.996 1.00 10.71 90 ILE A C 1
ATOM 662 O O . ILE A 1 90 ? -12.447 33.462 28.660 1.00 11.20 90 ILE A O 1
ATOM 667 N N . GLU A 1 91 ? -12.368 34.536 26.694 1.00 10.80 91 GLU A N 1
ATOM 668 C CA . GLU A 1 91 ? -11.689 33.451 25.999 1.00 11.02 91 GLU A CA 1
ATOM 669 C C . GLU A 1 91 ? -10.736 34.118 25.023 1.00 12.12 91 GLU A C 1
ATOM 670 O O . GLU A 1 91 ? -11.134 35.096 24.355 1.00 12.74 91 GLU A O 1
ATOM 676 N N . ILE A 1 92 ? -9.497 33.689 25.025 1.00 10.23 92 ILE A N 1
ATOM 677 C CA . ILE A 1 92 ? -8.465 34.217 24.136 1.00 11.01 92 ILE A CA 1
ATOM 678 C C . ILE A 1 92 ? -7.909 33.096 23.290 1.00 11.55 92 ILE A C 1
ATOM 679 O O . ILE A 1 92 ? -7.265 32.203 23.780 1.00 13.46 92 ILE A O 1
ATOM 684 N N . ALA A 1 93 ? -8.122 33.185 21.980 1.00 12.40 93 ALA A N 1
ATOM 685 C CA . ALA A 1 93 ? -7.610 32.190 21.039 1.00 13.22 93 ALA A CA 1
ATOM 686 C C . ALA A 1 93 ? -6.276 32.686 20.519 1.00 14.80 93 ALA A C 1
ATOM 687 O O . ALA A 1 93 ? -6.201 33.805 19.981 1.00 15.81 93 ALA A O 1
ATOM 689 N N . ILE A 1 94 ? -5.232 31.890 20.691 1.00 15.87 94 ILE A N 1
ATOM 690 C CA . ILE A 1 94 ? -3.865 32.245 20.230 1.00 16.96 94 ILE A CA 1
ATOM 691 C C . ILE A 1 94 ? -3.340 31.183 19.286 1.00 18.63 94 ILE A C 1
ATOM 692 O O . ILE A 1 94 ? -3.747 30.028 19.354 1.00 19.50 94 ILE A O 1
ATOM 697 N N . ARG A 1 95 ? -2.464 31.601 18.373 1.00 19.01 95 ARG A N 1
ATOM 698 C CA . ARG A 1 95 ? -2.031 30.725 17.324 1.00 20.10 95 ARG A CA 1
ATOM 699 C C . ARG A 1 95 ? -0.588 31.023 16.981 1.00 20.64 95 ARG A C 1
ATOM 700 O O . ARG A 1 95 ? -0.117 32.122 17.146 1.00 18.53 95 ARG A O 1
ATOM 708 N N . LYS A 1 96 ? 0.100 29.997 16.552 1.00 21.91 96 LYS A N 1
ATOM 709 C CA . LYS A 1 96 ? 1.466 30.139 16.070 1.00 24.27 96 LYS A CA 1
ATOM 710 C C . LYS A 1 96 ? 1.547 30.993 14.796 1.00 25.88 96 LYS A C 1
ATOM 711 O O . LYS A 1 96 ? 0.620 30.989 13.978 1.00 25.47 96 LYS A O 1
ATOM 717 N N A LYS A 1 97 ? 2.640 31.718 14.620 0.50 28.27 97 LYS A N 1
ATOM 718 N N B LYS A 1 97 ? 2.655 31.742 14.727 0.50 25.96 97 LYS A N 1
ATOM 719 C CA A LYS A 1 97 ? 2.871 32.414 13.363 0.50 30.22 97 LYS A CA 1
ATOM 720 C CA B LYS A 1 97 ? 3.066 32.574 13.596 0.50 26.29 97 LYS A CA 1
ATOM 721 C C A LYS A 1 97 ? 4.281 32.082 12.902 0.50 31.16 97 LYS A C 1
ATOM 722 C C B LYS A 1 97 ? 4.607 32.628 13.554 0.50 25.81 97 LYS A C 1
ATOM 723 O O A LYS A 1 97 ? 4.712 32.574 11.862 0.50 33.23 97 LYS A O 1
ATOM 724 O O B LYS A 1 97 ? 5.331 31.924 14.249 0.50 23.55 97 LYS A O 1
ATOM 737 N N . SER B 1 9 ? -11.446 19.691 31.765 1.00 28.41 9 SER B N 1
ATOM 738 C CA . SER B 1 9 ? -10.917 18.527 32.543 1.00 29.11 9 SER B CA 1
ATOM 739 C C . SER B 1 9 ? -12.004 17.810 33.376 1.00 26.09 9 SER B C 1
ATOM 740 O O . SER B 1 9 ? -12.037 16.589 33.317 1.00 26.25 9 SER B O 1
ATOM 743 N N . ASN B 1 10 ? -12.875 18.546 34.100 1.00 22.62 10 ASN B N 1
ATOM 744 C CA . ASN B 1 10 ? -14.265 18.032 34.333 1.00 19.63 10 ASN B CA 1
ATOM 745 C C . ASN B 1 10 ? -15.239 18.608 33.288 1.00 17.30 10 ASN B C 1
ATOM 746 O O . ASN B 1 10 ? -16.441 18.518 33.475 1.00 16.96 10 ASN B O 1
ATOM 751 N N . VAL B 1 11 ? -14.723 19.135 32.191 1.00 15.72 11 VAL B N 1
ATOM 752 C CA . VAL B 1 11 ? -15.537 19.772 31.161 1.00 14.92 11 VAL B CA 1
ATOM 753 C C . VAL B 1 11 ? -15.675 18.893 29.949 1.00 15.32 11 VAL B C 1
ATOM 754 O O . VAL B 1 11 ? -14.659 18.321 29.465 1.00 15.51 11 VAL B O 1
ATOM 758 N N . VAL B 1 12 ? -16.890 18.782 29.434 1.00 14.39 12 VAL B N 1
ATOM 759 C CA . VAL B 1 12 ? -17.163 18.225 28.122 1.00 14.76 12 VAL B CA 1
ATOM 760 C C . VAL B 1 12 ? -17.590 19.347 27.169 1.00 15.03 12 VAL B C 1
ATOM 761 O O . VAL B 1 12 ? -18.681 19.887 27.298 1.00 13.41 12 VAL B O 1
ATOM 765 N N . LEU B 1 13 ? -16.682 19.756 26.281 1.00 14.85 13 LEU B N 1
ATOM 766 C CA . LEU B 1 13 ? -16.961 20.793 25.303 1.00 14.68 13 LEU B CA 1
ATOM 767 C C . LEU B 1 13 ? -17.587 20.233 24.089 1.00 14.46 13 LEU B C 1
ATOM 768 O O . LEU B 1 13 ? -16.961 19.451 23.373 1.00 15.88 13 LEU B O 1
ATOM 773 N N . ILE B 1 14 ? -18.777 20.681 23.778 1.00 14.37 14 ILE B N 1
ATOM 774 C CA . ILE B 1 14 ? -19.532 20.158 22.632 1.00 16.39 14 ILE B CA 1
ATOM 775 C C . ILE B 1 14 ? -18.981 20.717 21.334 1.00 18.51 14 ILE B C 1
ATOM 776 O O . ILE B 1 14 ? -18.844 21.919 21.171 1.00 18.58 14 ILE B O 1
ATOM 781 N N . GLY B 1 15 ? -18.726 19.825 20.373 1.00 20.08 15 GLY B N 1
ATOM 782 C CA . GLY B 1 15 ? -18.284 20.199 19.033 1.00 21.32 15 GLY B CA 1
ATOM 783 C C . GLY B 1 15 ? -19.212 19.659 17.962 1.00 23.05 15 GLY B C 1
ATOM 784 O O . GLY B 1 15 ? -20.427 19.521 18.147 1.00 22.98 15 GLY B O 1
ATOM 785 N N . LYS B 1 16 ? -18.633 19.290 16.820 1.00 24.16 16 LYS B N 1
ATOM 786 C CA . LYS B 1 16 ? -19.435 18.920 15.669 1.00 26.09 16 LYS B CA 1
ATOM 787 C C . LYS B 1 16 ? -19.689 17.420 15.545 1.00 25.38 16 LYS B C 1
ATOM 788 O O . LYS B 1 16 ? -20.378 16.999 14.610 1.00 26.63 16 LYS B O 1
ATOM 794 N N . LYS B 1 17 ? -19.192 16.637 16.491 1.00 25.19 17 LYS B N 1
ATOM 795 C CA . LYS B 1 17 ? -19.368 15.174 16.469 1.00 24.61 17 LYS B CA 1
ATOM 796 C C . LYS B 1 17 ? -20.780 14.745 16.817 1.00 24.63 17 LYS B C 1
ATOM 797 O O . LYS B 1 17 ? -21.542 15.522 17.392 1.00 22.67 17 LYS B O 1
ATOM 803 N N . PRO B 1 18 ? -21.187 13.518 16.455 1.00 23.73 18 PRO B N 1
ATOM 804 C CA . PRO B 1 18 ? -22.498 13.026 16.923 1.00 22.44 18 PRO B CA 1
ATOM 805 C C . PRO B 1 18 ? -22.675 13.165 18.444 1.00 21.35 18 PRO B C 1
ATOM 806 O O . PRO B 1 18 ? -21.724 13.021 19.220 1.00 21.15 18 PRO B O 1
ATOM 810 N N . VAL B 1 19 ? -23.899 13.479 18.860 1.00 21.45 19 VAL B N 1
ATOM 811 C CA . VAL B 1 19 ? -24.246 13.661 20.274 1.00 20.46 19 VAL B CA 1
ATOM 812 C C . VAL B 1 19 ? -23.770 12.531 21.179 1.00 20.14 19 VAL B C 1
ATOM 813 O O . VAL B 1 19 ? -23.303 12.775 22.285 1.00 18.40 19 VAL B O 1
ATOM 817 N N . MET B 1 20 ? -23.812 11.289 20.713 1.00 20.13 20 MET B N 1
ATOM 818 C CA . MET B 1 20 ? -23.378 10.187 21.556 1.00 20.43 20 MET B CA 1
ATOM 819 C C . MET B 1 20 ? -21.919 10.243 21.948 1.00 19.31 20 MET B C 1
ATOM 820 O O . MET B 1 20 ? -21.546 9.704 22.983 1.00 20.66 20 MET B O 1
ATOM 825 N N . ASN B 1 21 ? -21.065 10.862 21.140 1.00 19.95 21 ASN B N 1
ATOM 826 C CA . ASN B 1 21 ? -19.658 10.979 21.491 1.00 19.97 21 ASN B CA 1
ATOM 827 C C . ASN B 1 21 ? -19.560 11.767 22.804 1.00 18.27 21 ASN B C 1
ATOM 828 O O . ASN B 1 21 ? -18.747 11.450 23.677 1.00 18.70 21 ASN B O 1
ATOM 833 N N . TYR B 1 22 ? -20.406 12.790 22.934 1.00 17.78 22 TYR B N 1
ATOM 834 C CA . TYR B 1 22 ? -20.348 13.656 24.132 1.00 16.38 22 TYR B CA 1
ATOM 835 C C . TYR B 1 22 ? -21.025 13.002 25.332 1.00 16.57 22 TYR B C 1
ATOM 836 O O . TYR B 1 22 ? -20.561 13.149 26.437 1.00 16.32 22 TYR B O 1
ATOM 845 N N . VAL B 1 23 ? -22.100 12.261 25.082 1.00 16.98 23 VAL B N 1
ATOM 846 C CA . VAL B 1 23 ? -22.755 11.433 26.085 1.00 16.55 23 VAL B CA 1
ATOM 847 C C . VAL B 1 23 ? -21.731 10.466 26.654 1.00 16.84 23 VAL B C 1
ATOM 848 O O . VAL B 1 23 ? -21.577 10.368 27.852 1.00 17.98 23 VAL B O 1
ATOM 852 N N . LEU B 1 24 ? -21.018 9.763 25.799 1.00 19.14 24 LEU B N 1
ATOM 853 C CA . LEU B 1 24 ? -20.024 8.796 26.291 1.00 20.45 24 LEU B CA 1
ATOM 854 C C . LEU B 1 24 ? -18.919 9.479 27.086 1.00 18.92 24 LEU B C 1
ATOM 855 O O . LEU B 1 24 ? -18.515 8.990 28.138 1.00 21.63 24 LEU B O 1
ATOM 860 N N . ALA B 1 25 ? -18.466 10.656 26.647 1.00 19.02 25 ALA B N 1
ATOM 861 C CA . ALA B 1 25 ? -17.427 11.410 27.362 1.00 18.72 25 ALA B CA 1
ATOM 862 C C . ALA B 1 25 ? -17.879 11.799 28.766 1.00 18.66 25 ALA B C 1
ATOM 863 O O . ALA B 1 25 ? -17.132 11.702 29.757 1.00 19.79 25 ALA B O 1
ATOM 865 N N . ALA B 1 26 ? -19.137 12.233 28.859 1.00 17.65 26 ALA B N 1
ATOM 866 C CA . ALA B 1 26 ? -19.741 12.563 30.146 1.00 16.54 26 ALA B CA 1
ATOM 867 C C . ALA B 1 26 ? -19.868 11.339 31.052 1.00 17.47 26 ALA B C 1
ATOM 868 O O . ALA B 1 26 ? -19.545 11.381 32.216 1.00 19.18 26 ALA B O 1
ATOM 870 N N . LEU B 1 27 ? -20.369 10.244 30.496 1.00 19.18 27 LEU B N 1
ATOM 871 C CA . LEU B 1 27 ? -20.516 8.985 31.249 1.00 19.94 27 LEU B CA 1
ATOM 872 C C . LEU B 1 27 ? -19.164 8.480 31.802 1.00 20.60 27 LEU B C 1
ATOM 873 O O . LEU B 1 27 ? -19.057 8.015 32.948 1.00 20.79 27 LEU B O 1
ATOM 878 N N . THR B 1 28 ? -18.147 8.621 30.987 1.00 21.62 28 THR B N 1
ATOM 879 C CA . THR B 1 28 ? -16.776 8.231 31.338 1.00 23.00 28 THR B CA 1
ATOM 880 C C . THR B 1 28 ? -16.270 8.993 32.547 1.00 22.69 28 THR B C 1
ATOM 881 O O . THR B 1 28 ? -15.812 8.390 33.519 1.00 24.50 28 THR B O 1
ATOM 885 N N . LEU B 1 29 ? -16.386 10.315 32.529 1.00 23.13 29 LEU B N 1
ATOM 886 C CA . LEU B 1 29 ? -16.031 11.124 33.687 1.00 23.55 29 LEU B CA 1
ATOM 887 C C . LEU B 1 29 ? -16.832 10.741 34.926 1.00 23.76 29 LEU B C 1
ATOM 888 O O . LEU B 1 29 ? -16.269 10.557 35.984 1.00 23.81 29 LEU B O 1
ATOM 893 N N . LEU B 1 30 ? -18.144 10.588 34.793 1.00 23.25 30 LEU B N 1
ATOM 894 C CA . LEU B 1 30 ? -18.980 10.239 35.915 1.00 25.42 30 LEU B CA 1
ATOM 895 C C . LEU B 1 30 ? -18.561 8.873 36.476 1.00 27.76 30 LEU B C 1
ATOM 896 O O . LEU B 1 30 ? -18.437 8.732 37.683 1.00 29.17 30 LEU B O 1
ATOM 901 N N . ASN B 1 31 ? -18.268 7.920 35.593 1.00 30.44 31 ASN B N 1
ATOM 902 C CA . ASN B 1 31 ? -17.927 6.541 36.009 1.00 32.41 31 ASN B CA 1
ATOM 903 C C . ASN B 1 31 ? -16.580 6.470 36.701 1.00 32.97 31 ASN B C 1
ATOM 904 O O . ASN B 1 31 ? -16.375 5.616 37.554 1.00 34.00 31 ASN B O 1
ATOM 909 N N . GLN B 1 32 ? -15.671 7.362 36.308 1.00 33.04 32 GLN B N 1
ATOM 910 C CA . GLN B 1 32 ? -14.373 7.550 36.951 1.00 33.32 32 GLN B CA 1
ATOM 911 C C . GLN B 1 32 ? -14.447 8.205 38.334 1.00 32.86 32 GLN B C 1
ATOM 912 O O . GLN B 1 32 ? -13.421 8.397 38.966 1.00 33.74 32 GLN B O 1
ATOM 918 N N . GLY B 1 33 ? -15.640 8.575 38.783 1.00 31.47 33 GLY B N 1
ATOM 919 C CA . GLY B 1 33 ? -15.830 9.128 40.108 1.00 31.07 33 GLY B CA 1
ATOM 920 C C . GLY B 1 33 ? -15.776 10.640 40.200 1.00 29.92 33 GLY B C 1
ATOM 921 O O . GLY B 1 33 ? -15.798 11.193 41.298 1.00 29.86 33 GLY B O 1
ATOM 922 N N . VAL B 1 34 ? -15.714 11.316 39.057 1.00 28.49 34 VAL B N 1
ATOM 923 C CA . VAL B 1 34 ? -15.718 12.779 39.060 1.00 28.32 34 VAL B CA 1
ATOM 924 C C . VAL B 1 34 ? -17.098 13.201 39.587 1.00 28.35 34 VAL B C 1
ATOM 925 O O . VAL B 1 34 ? -18.100 12.764 39.074 1.00 29.34 34 VAL B O 1
ATOM 929 N N A SER B 1 35 ? -17.105 14.038 40.619 0.50 28.45 35 SER B N 1
ATOM 930 N N B SER B 1 35 ? -17.099 14.066 40.602 0.50 28.40 35 SER B N 1
ATOM 931 C CA A SER B 1 35 ? -18.320 14.449 41.315 0.50 28.42 35 SER B CA 1
ATOM 932 C CA B SER B 1 35 ? -18.300 14.457 41.339 0.50 28.31 35 SER B CA 1
ATOM 933 C C A SER B 1 35 ? -19.247 15.289 40.428 0.50 26.88 35 SER B C 1
ATOM 934 C C B SER B 1 35 ? -19.245 15.326 40.485 0.50 26.81 35 SER B C 1
ATOM 935 O O A SER B 1 35 ? -20.452 15.040 40.333 0.50 28.06 35 SER B O 1
ATOM 936 O O B SER B 1 35 ? -20.463 15.144 40.481 0.50 27.89 35 SER B O 1
ATOM 941 N N . GLU B 1 36 ? -18.669 16.277 39.779 1.00 25.39 36 GLU B N 1
ATOM 942 C CA . GLU B 1 36 ? -19.460 17.243 39.021 1.00 22.61 36 GLU B CA 1
ATOM 943 C C . GLU B 1 36 ? -18.803 17.385 37.687 1.00 20.29 36 GLU B C 1
ATOM 944 O O . GLU B 1 36 ? -17.602 17.510 37.616 1.00 20.38 36 GLU B O 1
ATOM 950 N N . ILE B 1 37 ? -19.585 17.406 36.626 1.00 17.65 37 ILE B N 1
ATOM 951 C CA . ILE B 1 37 ? -19.046 17.731 35.334 1.00 16.83 37 ILE B CA 1
ATOM 952 C C . ILE B 1 37 ? -19.822 18.868 34.716 1.00 14.83 37 ILE B C 1
ATOM 953 O O . ILE B 1 37 ? -20.953 19.119 35.075 1.00 15.46 37 ILE B O 1
ATOM 958 N N . VAL B 1 38 ? -19.177 19.532 33.786 1.00 12.73 38 VAL B N 1
ATOM 959 C CA . VAL B 1 38 ? -19.776 20.686 33.122 1.00 13.67 38 VAL B CA 1
ATOM 960 C C . VAL B 1 38 ? -19.807 20.442 31.632 1.00 13.36 38 VAL B C 1
ATOM 961 O O . VAL B 1 38 ? -18.752 20.238 31.005 1.00 15.73 38 VAL B O 1
ATOM 965 N N . ILE B 1 39 ? -21.006 20.521 31.048 1.00 12.89 39 ILE B N 1
ATOM 966 C CA . ILE B 1 39 ? -21.167 20.392 29.597 1.00 13.55 39 ILE B CA 1
ATOM 967 C C . ILE B 1 39 ? -21.201 21.852 29.084 1.00 12.93 39 ILE B C 1
ATOM 968 O O . ILE B 1 39 ? -22.011 22.647 29.554 1.00 12.75 39 ILE B O 1
ATOM 973 N N A LYS B 1 40 ? -20.336 22.180 28.138 0.50 12.20 40 LYS B N 1
ATOM 974 N N B LYS B 1 40 ? -20.312 22.191 28.161 0.50 12.26 40 LYS B N 1
ATOM 975 C CA A LYS B 1 40 ? -20.222 23.546 27.638 0.50 12.54 40 LYS B CA 1
ATOM 976 C CA B LYS B 1 40 ? -20.171 23.561 27.657 0.50 12.43 40 LYS B CA 1
ATOM 977 C C A LYS B 1 40 ? -20.391 23.579 26.150 0.50 11.71 40 LYS B C 1
ATOM 978 C C B LYS B 1 40 ? -20.369 23.589 26.161 0.50 11.61 40 LYS B C 1
ATOM 979 O O A LYS B 1 40 ? -19.971 22.668 25.449 0.50 11.97 40 LYS B O 1
ATOM 980 O O B LYS B 1 40 ? -19.955 22.673 25.464 0.50 11.90 40 LYS B O 1
ATOM 991 N N . ALA B 1 41 ? -20.964 24.669 25.655 1.00 10.96 41 ALA B N 1
ATOM 992 C CA . ALA B 1 41 ? -21.089 24.861 24.228 1.00 10.83 41 ALA B CA 1
ATOM 993 C C . ALA B 1 41 ? -21.238 26.297 23.860 1.00 10.70 41 ALA B C 1
ATOM 994 O O . ALA B 1 41 ? -21.613 27.130 24.675 1.00 10.00 41 ALA B O 1
ATOM 996 N N . ARG B 1 42 ? -20.963 26.588 22.585 1.00 10.75 42 ARG B N 1
ATOM 997 C CA . ARG B 1 42 ? -21.156 27.908 22.005 1.00 11.95 42 ARG B CA 1
ATOM 998 C C . ARG B 1 42 ? -22.005 27.762 20.748 1.00 11.61 42 ARG B C 1
ATOM 999 O O . ARG B 1 42 ? -21.895 26.768 20.024 1.00 12.28 42 ARG B O 1
ATOM 1007 N N . GLY B 1 43 ? -22.793 28.789 20.448 1.00 11.05 43 GLY B N 1
ATOM 1008 C CA . GLY B 1 43 ? -23.508 28.887 19.208 1.00 11.38 43 GLY B CA 1
ATOM 1009 C C . GLY B 1 43 ? -24.483 27.737 19.005 1.00 10.07 43 GLY B C 1
ATOM 1010 O O . GLY B 1 43 ? -25.186 27.316 19.908 1.00 11.30 43 GLY B O 1
ATOM 1011 N N . ARG B 1 44 ? -24.517 27.201 17.775 1.00 11.87 44 ARG B N 1
ATOM 1012 C CA . ARG B 1 44 ? -25.473 26.141 17.434 1.00 11.38 44 ARG B CA 1
ATOM 1013 C C . ARG B 1 44 ? -25.250 24.863 18.238 1.00 12.45 44 ARG B C 1
ATOM 1014 O O . ARG B 1 44 ? -26.201 24.071 18.444 1.00 14.07 44 ARG B O 1
ATOM 1022 N N . ALA B 1 45 ? -24.059 24.689 18.820 1.00 10.42 45 ALA B N 1
ATOM 1023 C CA . ALA B 1 45 ? -23.743 23.537 19.624 1.00 11.36 45 ALA B CA 1
ATOM 1024 C C . ALA B 1 45 ? -24.499 23.498 20.935 1.00 10.50 45 ALA B C 1
ATOM 1025 O O . ALA B 1 45 ? -24.527 22.476 21.614 1.00 11.68 45 ALA B O 1
ATOM 1027 N N . ILE B 1 46 ? -25.082 24.647 21.310 1.00 10.16 46 ILE B N 1
ATOM 1028 C CA . ILE B 1 46 ? -25.893 24.741 22.513 1.00 9.70 46 ILE B CA 1
ATOM 1029 C C . ILE B 1 46 ? -27.029 23.669 22.508 1.00 10.54 46 ILE B C 1
ATOM 1030 O O . ILE B 1 46 ? -27.328 23.076 23.551 1.00 10.11 46 ILE B O 1
ATOM 1035 N N . SER B 1 47 ? -27.641 23.433 21.350 1.00 9.41 47 SER B N 1
ATOM 1036 C CA . SER B 1 47 ? -28.708 22.403 21.287 1.00 9.95 47 SER B CA 1
ATOM 1037 C C . SER B 1 47 ? -28.199 21.029 21.662 1.00 11.48 47 SER B C 1
ATOM 1038 O O . SER B 1 47 ? -28.819 20.341 22.441 1.00 12.29 47 SER B O 1
ATOM 1041 N N . LYS B 1 48 ? -27.046 20.649 21.144 1.00 12.32 48 LYS B N 1
ATOM 1042 C CA . LYS B 1 48 ? -26.434 19.366 21.469 1.00 11.80 48 LYS B CA 1
ATOM 1043 C C . LYS B 1 48 ? -25.957 19.283 22.905 1.00 12.46 48 LYS B C 1
ATOM 1044 O O . LYS B 1 48 ? -25.970 18.214 23.477 1.00 12.67 48 LYS B O 1
ATOM 1050 N N . ALA B 1 49 ? -25.565 20.418 23.497 1.00 11.94 49 ALA B N 1
ATOM 1051 C CA . ALA B 1 49 ? -25.192 20.450 24.905 1.00 11.55 49 ALA B CA 1
ATOM 1052 C C . ALA B 1 49 ? -26.400 20.077 25.767 1.00 11.92 49 ALA B C 1
ATOM 1053 O O . ALA B 1 49 ? -26.293 19.212 26.662 1.00 11.73 49 ALA B O 1
ATOM 1055 N N . VAL B 1 50 ? -27.554 20.675 25.493 1.00 12.24 50 VAL B N 1
ATOM 1056 C CA . VAL B 1 50 ? -28.738 20.372 26.287 1.00 11.66 50 VAL B CA 1
ATOM 1057 C C . VAL B 1 50 ? -29.083 18.911 26.061 1.00 11.74 50 VAL B C 1
ATOM 1058 O O . VAL B 1 50 ? -29.385 18.202 27.014 1.00 12.02 50 VAL B O 1
ATOM 1062 N N . ASP B 1 51 ? -29.048 18.485 24.799 1.00 12.07 51 ASP B N 1
ATOM 1063 C CA . ASP B 1 51 ? -29.446 17.121 24.412 1.00 13.13 51 ASP B CA 1
ATOM 1064 C C . ASP B 1 51 ? -28.545 16.088 25.081 1.00 13.81 51 ASP B C 1
ATOM 1065 O O . ASP B 1 51 ? -28.992 15.019 25.524 1.00 14.12 51 ASP B O 1
ATOM 1070 N N . THR B 1 52 ? -27.260 16.387 25.183 1.00 13.21 52 THR B N 1
ATOM 1071 C CA . THR B 1 52 ? -26.322 15.504 25.832 1.00 12.97 52 THR B CA 1
ATOM 1072 C C . THR B 1 52 ? -26.715 15.266 27.284 1.00 13.11 52 THR B C 1
ATOM 1073 O O . THR B 1 52 ? -26.760 14.125 27.746 1.00 14.51 52 THR B O 1
ATOM 1077 N N . VAL B 1 53 ? -26.980 16.336 28.035 1.00 11.90 53 VAL B N 1
ATOM 1078 C CA . VAL B 1 53 ? -27.460 16.228 29.407 1.00 12.66 53 VAL B CA 1
ATOM 1079 C C . VAL B 1 53 ? -28.760 15.435 29.503 1.00 12.52 53 VAL B C 1
ATOM 1080 O O . VAL B 1 53 ? -28.912 14.560 30.400 1.00 14.31 53 VAL B O 1
ATOM 1084 N N . GLU B 1 54 ? -29.668 15.683 28.563 1.00 13.80 54 GLU B N 1
ATOM 1085 C CA . GLU B 1 54 ? -30.979 14.996 28.594 1.00 13.79 54 GLU B CA 1
ATOM 1086 C C . GLU B 1 54 ? -30.812 13.491 28.374 1.00 15.14 54 GLU B C 1
ATOM 1087 O O . GLU B 1 54 ? -31.469 12.684 29.052 1.00 14.67 54 GLU B O 1
ATOM 1093 N N . ILE B 1 55 ? -29.909 13.119 27.481 1.00 15.13 55 ILE B N 1
ATOM 1094 C CA . ILE B 1 55 ? -29.683 11.680 27.213 1.00 15.73 55 ILE B CA 1
ATOM 1095 C C . ILE B 1 55 ? -29.020 11.003 28.429 1.00 17.03 55 ILE B C 1
ATOM 1096 O O . ILE B 1 55 ? -29.424 9.922 28.875 1.00 16.31 55 ILE B O 1
ATOM 1101 N N . VAL B 1 56 ? -28.021 11.661 28.999 1.00 16.74 56 VAL B N 1
ATOM 1102 C CA . VAL B 1 56 ? -27.380 11.147 30.205 1.00 16.03 56 VAL B CA 1
ATOM 1103 C C . VAL B 1 56 ? -28.405 10.927 31.300 1.00 16.69 56 VAL B C 1
ATOM 1104 O O . VAL B 1 56 ? -28.409 9.851 31.918 1.00 18.65 56 VAL B O 1
ATOM 1108 N N . ARG B 1 57 ? -29.306 11.899 31.542 1.00 15.60 57 ARG B N 1
ATOM 1109 C CA . ARG B 1 57 ? -30.110 11.894 32.741 1.00 16.30 57 ARG B CA 1
ATOM 1110 C C . ARG B 1 57 ? -31.341 11.009 32.538 1.00 16.89 57 ARG B C 1
ATOM 1111 O O . ARG B 1 57 ? -31.951 10.637 33.513 1.00 18.58 57 ARG B O 1
ATOM 1119 N N . ASN B 1 58 ? -31.696 10.683 31.288 1.00 17.01 58 ASN B N 1
ATOM 1120 C CA . ASN B 1 58 ? -32.877 9.861 31.016 1.00 17.72 58 ASN B CA 1
ATOM 1121 C C . ASN B 1 58 ? -32.566 8.433 30.551 1.00 19.30 58 ASN B C 1
ATOM 1122 O O . ASN B 1 58 ? -33.209 7.492 31.010 1.00 22.04 58 ASN B O 1
ATOM 1127 N N . ARG B 1 59 ? -31.680 8.281 29.587 1.00 19.89 59 ARG B N 1
ATOM 1128 C CA . ARG B 1 59 ? -31.367 6.965 29.018 1.00 20.89 59 ARG B CA 1
ATOM 1129 C C . ARG B 1 59 ? -30.386 6.168 29.846 1.00 21.79 59 ARG B C 1
ATOM 1130 O O . ARG B 1 59 ? -30.542 4.950 30.029 1.00 23.20 59 ARG B O 1
ATOM 1138 N N . PHE B 1 60 ? -29.355 6.821 30.357 1.00 21.19 60 PHE B N 1
ATOM 1139 C CA . PHE B 1 60 ? -28.270 6.112 31.005 1.00 21.04 60 PHE B CA 1
ATOM 1140 C C . PHE B 1 60 ? -28.271 6.175 32.522 1.00 21.39 60 PHE B C 1
ATOM 1141 O O . PHE B 1 60 ? -27.898 5.188 33.177 1.00 21.22 60 PHE B O 1
ATOM 1149 N N . LEU B 1 61 ? -28.635 7.324 33.097 1.00 19.96 61 LEU B N 1
ATOM 1150 C CA . LEU B 1 61 ? -28.605 7.513 34.543 1.00 20.25 61 LEU B CA 1
ATOM 1151 C C . LEU B 1 61 ? -29.920 8.085 35.073 1.00 19.75 61 LEU B C 1
ATOM 1152 O O . LEU B 1 61 ? -29.934 9.033 35.851 1.00 18.66 61 LEU B O 1
ATOM 1157 N N . PRO B 1 62 ? -31.052 7.450 34.731 1.00 18.85 62 PRO B N 1
ATOM 1158 C CA . PRO B 1 62 ? -32.314 7.909 35.272 1.00 20.31 62 PRO B CA 1
ATOM 1159 C C . PRO B 1 62 ? -32.241 7.786 36.770 1.00 21.51 62 PRO B C 1
ATOM 1160 O O . PRO B 1 62 ? -31.688 6.815 37.290 1.00 21.59 62 PRO B O 1
ATOM 1164 N N A ASP B 1 63 ? -32.782 8.781 37.471 0.50 22.17 63 ASP B N 1
ATOM 1165 N N B ASP B 1 63 ? -32.743 8.802 37.460 0.50 22.13 63 ASP B N 1
ATOM 1166 C CA A ASP B 1 63 ? -32.857 8.824 38.937 0.50 23.16 63 ASP B CA 1
ATOM 1167 C CA B ASP B 1 63 ? -32.863 8.765 38.902 0.50 23.12 63 ASP B CA 1
ATOM 1168 C C A ASP B 1 63 ? -31.544 9.147 39.631 0.50 22.81 63 ASP B C 1
ATOM 1169 C C B ASP B 1 63 ? -31.542 9.063 39.609 0.50 22.73 63 ASP B C 1
ATOM 1170 O O A ASP B 1 63 ? -31.487 9.192 40.861 0.50 23.18 63 ASP B O 1
ATOM 1171 O O B ASP B 1 63 ? -31.473 8.992 40.830 0.50 23.10 63 ASP B O 1
ATOM 1180 N N . LYS B 1 64 ? -30.508 9.429 38.853 1.00 21.57 64 LYS B N 1
ATOM 1181 C CA . LYS B 1 64 ? -29.171 9.538 39.397 1.00 21.61 64 LYS B CA 1
ATOM 1182 C C . LYS B 1 64 ? -28.478 10.860 39.143 1.00 20.96 64 LYS B C 1
ATOM 1183 O O . LYS B 1 64 ? -27.423 11.082 39.724 1.00 21.54 64 LYS B O 1
ATOM 1189 N N . ILE B 1 65 ? -29.057 11.731 38.320 1.00 18.97 65 ILE B N 1
ATOM 1190 C CA . ILE B 1 65 ? -28.390 12.990 37.975 1.00 18.60 65 ILE B CA 1
ATOM 1191 C C . ILE B 1 65 ? -29.217 14.169 38.426 1.00 18.22 65 ILE B C 1
ATOM 1192 O O . ILE B 1 65 ? -30.465 14.163 38.331 1.00 17.07 65 ILE B O 1
ATOM 1197 N N . GLU B 1 66 ? -28.546 15.210 38.917 1.00 16.63 66 GLU B N 1
ATOM 1198 C CA . GLU B 1 66 ? -29.223 16.485 39.038 1.00 16.91 66 GLU B CA 1
ATOM 1199 C C . GLU B 1 66 ? -28.442 17.556 38.316 1.00 15.83 66 GLU B C 1
ATOM 1200 O O . GLU B 1 66 ? -27.233 17.466 38.199 1.00 14.94 66 GLU B O 1
ATOM 1206 N N . ILE B 1 67 ? -29.165 18.541 37.833 1.00 13.86 67 ILE B N 1
ATOM 1207 C CA . ILE B 1 67 ? -28.550 19.736 37.248 1.00 13.51 67 ILE B CA 1
ATOM 1208 C C . ILE B 1 67 ? -28.361 20.707 38.401 1.00 14.22 67 ILE B C 1
ATOM 1209 O O . ILE B 1 67 ? -29.330 21.198 39.008 1.00 15.45 67 ILE B O 1
ATOM 1214 N N . LYS B 1 68 ? -27.102 21.025 38.677 1.00 14.30 68 LYS B N 1
ATOM 1215 C CA . LYS B 1 68 ? -26.752 21.991 39.716 1.00 15.59 68 LYS B CA 1
ATOM 1216 C C . LYS B 1 68 ? -26.845 23.439 39.253 1.00 14.22 68 LYS B C 1
ATOM 1217 O O . LYS B 1 68 ? -27.245 24.290 40.033 1.00 14.83 68 LYS B O 1
ATOM 1223 N N . GLU B 1 69 ? -26.452 23.752 38.005 1.00 13.74 69 GLU B N 1
ATOM 1224 C CA . GLU B 1 69 ? -26.458 25.136 37.528 1.00 13.94 69 GLU B CA 1
ATOM 1225 C C . GLU B 1 69 ? -26.604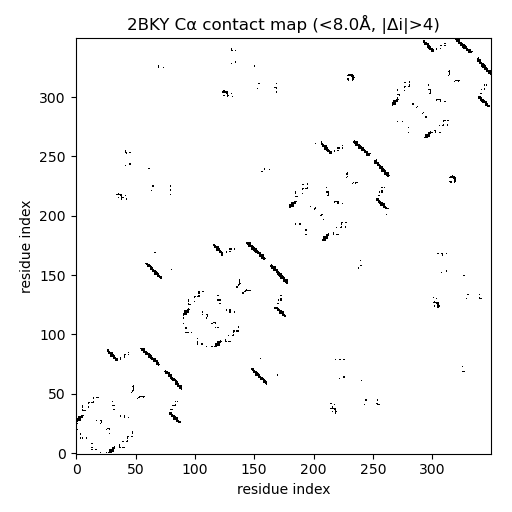 25.117 36.033 1.00 12.01 69 GLU B C 1
ATOM 1226 O O . GLU B 1 69 ? -26.056 24.231 35.393 1.00 11.94 69 GLU B O 1
ATOM 1232 N N . ILE B 1 70 ? -27.339 26.078 35.487 1.00 11.05 70 ILE B N 1
ATOM 1233 C CA . ILE B 1 70 ? -27.236 26.388 34.070 1.00 9.32 70 ILE B CA 1
ATOM 1234 C C . ILE B 1 70 ? -26.735 27.811 33.957 1.00 9.90 70 ILE B C 1
ATOM 1235 O O . ILE B 1 70 ? -27.257 28.699 34.584 1.00 10.21 70 ILE B O 1
ATOM 1240 N N . ARG B 1 71 ? -25.719 27.999 33.131 1.00 9.29 71 ARG B N 1
ATOM 1241 C CA . ARG B 1 71 ? -25.105 29.301 32.878 1.00 8.33 71 ARG B CA 1
ATOM 1242 C C . ARG B 1 71 ? -25.404 29.670 31.433 1.00 8.80 71 ARG B C 1
ATOM 1243 O O . ARG B 1 71 ? -25.068 28.949 30.520 1.00 11.20 71 ARG B O 1
ATOM 1251 N N . VAL B 1 72 ? -26.181 30.726 31.237 1.00 9.61 72 VAL B N 1
ATOM 1252 C CA . VAL B 1 72 ? -26.539 31.186 29.917 1.00 10.86 72 VAL B CA 1
ATOM 1253 C C . VAL B 1 72 ? -25.794 32.506 29.671 1.00 11.29 72 VAL B C 1
ATOM 1254 O O . VAL B 1 72 ? -25.982 33.522 30.377 1.00 11.58 72 VAL B O 1
ATOM 1258 N N . GLY B 1 73 ? -24.949 32.474 28.659 1.00 12.57 73 GLY B N 1
ATOM 1259 C CA . GLY B 1 73 ? -24.089 33.620 28.365 1.00 12.02 73 GLY B CA 1
ATOM 1260 C C . GLY B 1 73 ? -24.118 34.115 26.937 1.00 10.79 73 GLY B C 1
ATOM 1261 O O . GLY B 1 73 ? -24.744 33.561 26.035 1.00 10.56 73 GLY B O 1
ATOM 1262 N N . SER B 1 74 ? -23.404 35.216 26.737 1.00 10.91 74 SER B N 1
ATOM 1263 C CA . SER B 1 74 ? -23.210 35.764 25.440 1.00 11.62 74 SER B CA 1
ATOM 1264 C C . SER B 1 74 ? -21.909 36.483 25.419 1.00 11.16 74 SER B C 1
ATOM 1265 O O . SER B 1 74 ? -21.533 37.058 26.427 1.00 11.37 74 SER B O 1
ATOM 1268 N N . GLN B 1 75 ? -21.214 36.393 24.304 1.00 10.64 75 GLN B N 1
ATOM 1269 C CA . GLN B 1 75 ? -19.901 37.035 24.188 1.00 10.44 75 GLN B CA 1
ATOM 1270 C C . GLN B 1 75 ? -19.764 37.802 22.876 1.00 11.42 75 GLN B C 1
ATOM 1271 O O . GLN B 1 75 ? -20.355 37.453 21.863 1.00 11.19 75 GLN B O 1
ATOM 1277 N N . VAL B 1 76 ? -19.016 38.896 22.935 1.00 9.96 76 VAL B N 1
ATOM 1278 C CA . VAL B 1 76 ? -18.593 39.640 21.736 1.00 11.33 76 VAL B CA 1
ATOM 1279 C C . VAL B 1 76 ? -17.240 39.046 21.362 1.00 11.35 76 VAL B C 1
ATOM 1280 O O . VAL B 1 76 ? -16.318 39.046 22.204 1.00 11.90 76 VAL B O 1
ATOM 1284 N N . VAL B 1 77 ? -17.122 38.537 20.121 1.00 11.38 77 VAL B N 1
ATOM 1285 C CA . VAL B 1 77 ? -15.899 37.994 19.547 1.00 11.73 77 VAL B CA 1
ATOM 1286 C C . VAL B 1 77 ? -15.260 39.063 18.676 1.00 12.95 77 VAL B C 1
ATOM 1287 O O . VAL B 1 77 ? -15.861 39.417 17.669 1.00 14.27 77 VAL B O 1
ATOM 1291 N N . THR B 1 78 ? -14.055 39.495 19.030 1.00 11.81 78 THR B N 1
ATOM 1292 C CA . THR B 1 78 ? -13.316 40.443 18.204 1.00 11.93 78 THR B CA 1
ATOM 1293 C C . THR B 1 78 ? -12.116 39.699 17.628 1.00 12.36 78 THR B C 1
ATOM 1294 O O . THR B 1 78 ? -11.250 39.192 18.350 1.00 12.18 78 THR B O 1
ATOM 1298 N N . SER B 1 79 ? -12.052 39.665 16.297 1.00 13.21 79 SER B N 1
ATOM 1299 C CA . SER B 1 79 ? -10.951 38.996 15.600 1.00 13.75 79 SER B CA 1
ATOM 1300 C C . SER B 1 79 ? -9.753 39.922 15.346 1.00 14.50 79 SER B C 1
ATOM 1301 O O . SER B 1 79 ? -9.899 41.147 15.401 1.00 14.46 79 SER B O 1
ATOM 1304 N N . GLN B 1 80 ? -8.603 39.324 15.125 1.00 15.05 80 GLN B N 1
ATOM 1305 C CA . GLN B 1 80 ? -7.349 40.062 14.870 1.00 15.82 80 GLN B CA 1
ATOM 1306 C C . GLN B 1 80 ? -7.515 41.109 13.748 1.00 16.42 80 GLN B C 1
ATOM 1307 O O . GLN B 1 80 ? -6.946 42.247 13.812 1.00 16.82 80 GLN B O 1
ATOM 1313 N N . ASP B 1 81 ? -8.324 40.749 12.764 1.00 15.54 81 ASP B N 1
ATOM 1314 C CA . ASP B 1 81 ? -8.575 41.642 11.620 1.00 16.76 81 ASP B CA 1
ATOM 1315 C C . ASP B 1 81 ? -9.704 42.647 11.788 1.00 16.87 81 ASP B C 1
ATOM 1316 O O . ASP B 1 81 ? -10.060 43.318 10.829 1.00 15.62 81 ASP B O 1
ATOM 1321 N N . GLY B 1 82 ? -10.255 42.733 13.004 1.00 15.87 82 GLY B N 1
ATOM 1322 C CA . GLY B 1 82 ? -11.314 43.651 13.323 1.00 16.15 82 GLY B CA 1
ATOM 1323 C C . GLY B 1 82 ? -12.745 43.195 13.186 1.00 15.75 82 GLY B C 1
ATOM 1324 O O . GLY B 1 82 ? -13.657 43.924 13.562 1.00 16.55 82 GLY B O 1
ATOM 1325 N N . ARG B 1 83 ? -12.974 42.00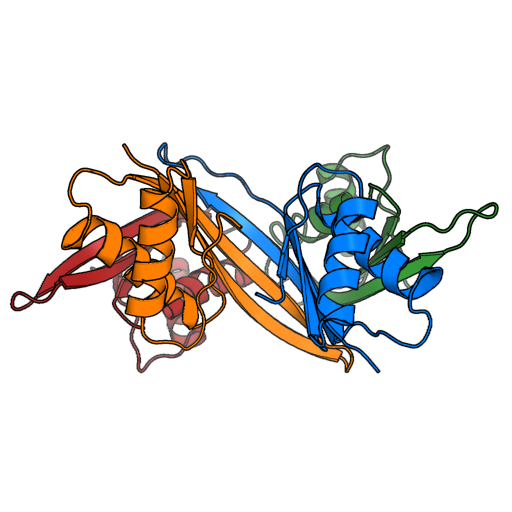7 12.642 1.00 14.98 83 ARG B N 1
ATOM 1326 C CA . ARG B 1 83 ? -14.325 41.496 12.548 1.00 15.76 83 ARG B CA 1
ATOM 1327 C C . ARG B 1 83 ? -14.870 41.269 13.960 1.00 14.57 83 ARG B C 1
ATOM 1328 O O . ARG B 1 83 ? -14.119 40.876 14.832 1.00 14.99 83 ARG B O 1
ATOM 1336 N N . GLN B 1 84 ? -16.145 41.520 14.143 1.00 15.53 84 GLN B N 1
ATOM 1337 C CA . GLN B 1 84 ? -16.797 41.235 15.403 1.00 13.76 84 GLN B CA 1
ATOM 1338 C C . GLN B 1 84 ? -18.058 40.450 15.145 1.00 15.04 84 GLN B C 1
ATOM 1339 O O . GLN B 1 84 ? -18.748 40.654 14.138 1.00 16.41 84 GLN B O 1
ATOM 1345 N N . SER B 1 85 ? -18.397 39.588 16.096 1.00 13.69 85 SER B N 1
ATOM 1346 C CA . SER B 1 85 ? -19.656 38.887 16.085 1.00 15.56 85 SER B CA 1
ATOM 1347 C C . SER B 1 85 ? -20.089 38.670 17.536 1.00 16.48 85 SER B C 1
ATOM 1348 O O . SER B 1 85 ? -19.307 38.861 18.483 1.00 15.08 85 SER B O 1
ATOM 1351 N N . ARG B 1 86 ? -21.350 38.303 17.696 1.00 15.88 86 ARG B N 1
ATOM 1352 C CA . ARG B 1 86 ? -21.898 37.978 19.012 1.00 15.02 86 ARG B CA 1
ATOM 1353 C C . ARG B 1 86 ? -22.306 36.512 18.995 1.00 14.86 86 ARG B C 1
ATOM 1354 O O . ARG B 1 86 ? -22.937 36.030 18.037 1.00 15.74 86 ARG B O 1
ATOM 1362 N N . VAL B 1 87 ? -21.912 35.776 20.029 1.00 11.64 87 VAL B N 1
ATOM 1363 C CA . VAL B 1 87 ? -22.138 34.331 20.097 1.00 12.58 87 VAL B CA 1
ATOM 1364 C C . VAL B 1 87 ? -22.721 33.973 21.467 1.00 11.51 87 VAL B C 1
ATOM 1365 O O . VAL B 1 87 ? -22.253 34.432 22.501 1.00 11.81 87 VAL B O 1
ATOM 1369 N N . SER B 1 88 ? -23.779 33.176 21.465 1.00 9.05 88 SER B N 1
ATOM 1370 C CA . SER B 1 88 ? -24.299 32.595 22.689 1.00 9.25 88 SER B CA 1
ATOM 1371 C C . SER B 1 88 ? -23.458 31.471 23.264 1.00 9.28 88 SER B C 1
ATOM 1372 O O . SER B 1 88 ? -22.821 30.698 22.524 1.00 9.70 88 SER B O 1
ATOM 1375 N N . THR B 1 89 ? -23.522 31.332 24.587 1.00 8.99 89 THR B N 1
ATOM 1376 C CA . THR B 1 89 ? -22.891 30.253 25.288 1.00 9.43 89 THR B CA 1
ATOM 1377 C C . THR B 1 89 ? -23.811 29.621 26.319 1.00 9.55 89 THR B C 1
ATOM 1378 O O . THR B 1 89 ? -24.686 30.258 26.827 1.00 9.60 89 THR B O 1
ATOM 1382 N N . ILE B 1 90 ? -23.561 28.355 26.577 1.00 9.52 90 ILE B N 1
ATOM 1383 C CA . ILE B 1 90 ? -24.189 27.617 27.672 1.00 9.73 90 ILE B CA 1
ATOM 1384 C C . ILE B 1 90 ? -23.211 26.756 28.386 1.00 10.70 90 ILE B C 1
ATOM 1385 O O . ILE B 1 90 ? -22.332 26.187 27.778 1.00 10.65 90 ILE B O 1
ATOM 1390 N N . GLU B 1 91 ? -23.399 26.635 29.693 1.00 10.02 91 GLU B N 1
ATOM 1391 C CA . GLU B 1 91 ? -22.669 25.672 30.525 1.00 10.91 91 GLU B CA 1
ATOM 1392 C C . GLU B 1 91 ? -23.693 25.044 31.445 1.00 11.87 91 GLU B C 1
ATOM 1393 O O . GLU B 1 91 ? -24.513 25.748 32.050 1.00 11.62 91 GLU B O 1
ATOM 1399 N N . ILE B 1 92 ? -23.664 23.715 31.543 1.00 11.35 92 ILE B N 1
ATOM 1400 C CA . ILE B 1 92 ? -24.641 22.976 32.380 1.00 12.54 92 ILE B CA 1
ATOM 1401 C C . ILE B 1 92 ? -23.827 22.069 33.301 1.00 12.94 92 ILE B C 1
ATOM 1402 O O . ILE B 1 92 ? -23.112 21.133 32.846 1.00 13.08 92 ILE B O 1
ATOM 1407 N N . ALA B 1 93 ? -23.856 22.395 34.579 1.00 13.52 93 ALA B N 1
ATOM 1408 C CA . ALA B 1 93 ? -23.137 21.624 35.586 1.00 12.89 93 ALA B CA 1
ATOM 1409 C C . ALA B 1 93 ? -24.072 20.571 36.144 1.00 13.61 93 ALA B C 1
ATOM 1410 O O . ALA B 1 93 ? -25.150 20.906 36.638 1.00 13.72 93 ALA B O 1
ATOM 1412 N N . ILE B 1 94 ? -23.647 19.318 36.063 1.00 13.94 94 ILE B N 1
ATOM 1413 C CA . ILE B 1 94 ? -24.431 18.204 36.557 1.00 15.21 94 ILE B CA 1
ATOM 1414 C C . ILE B 1 94 ? -23.628 17.396 37.565 1.00 16.77 94 ILE B C 1
ATOM 1415 O O . ILE B 1 94 ? -22.410 17.365 37.537 1.00 16.23 94 ILE B O 1
ATOM 1420 N N . ARG B 1 95 ? -24.362 16.721 38.450 1.00 17.75 95 ARG B N 1
ATOM 1421 C CA . ARG B 1 95 ? -23.769 15.925 39.529 1.00 20.78 95 ARG B CA 1
ATOM 1422 C C . ARG B 1 95 ? -24.607 14.659 39.769 1.00 21.72 95 ARG B C 1
ATOM 1423 O O . ARG B 1 95 ? -25.773 14.620 39.447 1.00 18.99 95 ARG B O 1
ATOM 1431 N N . LYS B 1 96 ? -24.000 13.650 40.378 1.00 24.34 96 LYS B N 1
ATOM 1432 C CA . LYS B 1 96 ? -24.758 12.545 40.976 1.00 27.41 96 LYS B CA 1
ATOM 1433 C C . LYS B 1 96 ? -25.537 12.907 42.253 1.00 28.46 96 LYS B C 1
ATOM 1434 O O . LYS B 1 96 ? -24.992 13.550 43.183 1.00 27.73 96 LYS B O 1
ATOM 1440 N N A LYS B 1 97 ? -26.819 12.544 42.303 0.50 29.23 97 LYS B N 1
ATOM 1441 N N B LYS B 1 97 ? -26.789 12.452 42.244 0.50 28.99 97 LYS B N 1
ATOM 1442 C CA A LYS B 1 97 ? -27.751 13.050 43.324 0.50 30.21 97 LYS B CA 1
ATOM 1443 C CA B LYS B 1 97 ? -27.688 12.357 43.384 0.50 29.96 97 LYS B CA 1
ATOM 1444 C C A LYS B 1 97 ? -27.484 12.476 44.716 0.50 31.02 97 LYS B C 1
ATOM 1445 C C B LYS B 1 97 ? -27.113 11.432 44.470 0.50 29.81 97 LYS B C 1
ATOM 1446 O O A LYS B 1 97 ? -28.192 12.777 45.688 0.50 31.81 97 LYS B O 1
ATOM 1447 O O B LYS B 1 97 ? -26.264 10.566 44.278 0.50 30.45 97 LYS B O 1
ATOM 1460 N N A LYS C 2 4 ? -7.821 64.022 23.468 0.50 31.34 4 LYS X N 1
ATOM 1461 N N B LYS C 2 4 ? -7.680 63.588 24.053 0.50 29.52 4 LYS X N 1
ATOM 1462 C CA A LYS C 2 4 ? -9.079 63.833 22.688 0.50 30.55 4 LYS X CA 1
ATOM 1463 C CA B LYS C 2 4 ? -9.024 63.880 23.459 0.50 29.16 4 LYS X CA 1
ATOM 1464 C C A LYS C 2 4 ? -9.838 62.648 23.286 0.50 30.73 4 LYS X C 1
ATOM 1465 C C B LYS C 2 4 ? -9.910 62.620 23.314 0.50 29.79 4 LYS X C 1
ATOM 1466 O O A LYS C 2 4 ? -10.802 62.855 24.007 0.50 30.38 4 LYS X O 1
ATOM 1467 O O B LYS C 2 4 ? -11.119 62.743 23.442 0.50 30.15 4 LYS X O 1
ATOM 1478 N N . LEU C 2 5 ? -9.344 61.431 23.057 1.00 30.80 5 LEU X N 1
ATOM 1479 C CA . LEU C 2 5 ? -10.076 60.183 23.403 1.00 31.59 5 LEU X CA 1
ATOM 1480 C C . LEU C 2 5 ? -9.928 59.939 24.918 1.00 31.34 5 LEU X C 1
ATOM 1481 O O . LEU C 2 5 ? -8.823 60.041 25.445 1.00 32.49 5 LEU X O 1
ATOM 1486 N N . ASN C 2 6 ? -11.038 59.657 25.606 1.00 30.64 6 ASN X N 1
ATOM 1487 C CA . ASN C 2 6 ? -11.064 59.579 27.068 1.00 29.31 6 ASN X CA 1
ATOM 1488 C C . ASN C 2 6 ? -10.772 58.141 27.526 1.00 28.18 6 ASN X C 1
ATOM 1489 O O . ASN C 2 6 ? -11.463 57.234 27.119 1.00 25.75 6 ASN X O 1
ATOM 1494 N N . GLU C 2 7 ? -9.747 57.957 28.354 1.00 26.63 7 GLU X N 1
ATOM 1495 C CA . GLU C 2 7 ? -9.444 56.639 28.953 1.00 25.50 7 GLU X CA 1
ATOM 1496 C C . GLU C 2 7 ? -9.768 56.678 30.445 1.00 24.70 7 GLU X C 1
ATOM 1497 O O . GLU C 2 7 ? -9.321 57.585 31.154 1.00 23.67 7 GLU X O 1
ATOM 1503 N N . ILE C 2 8 ? -10.548 55.707 30.935 1.00 21.30 8 ILE X N 1
ATOM 1504 C CA . ILE C 2 8 ? -10.823 55.587 32.356 1.00 20.47 8 ILE X CA 1
ATOM 1505 C C . ILE C 2 8 ? -10.028 54.383 32.848 1.00 18.53 8 ILE X C 1
ATOM 1506 O O . ILE C 2 8 ? -10.266 53.281 32.383 1.00 17.32 8 ILE X O 1
ATOM 1511 N N . VAL C 2 9 ? -9.084 54.617 33.742 1.00 15.57 9 VAL X N 1
ATOM 1512 C CA . VAL C 2 9 ? -8.365 53.549 34.403 1.00 15.55 9 VAL X CA 1
ATOM 1513 C C . VAL C 2 9 ? -9.272 53.014 35.531 1.00 14.59 9 VAL X C 1
ATOM 1514 O O . VAL C 2 9 ? -9.752 53.759 36.369 1.00 15.61 9 VAL X O 1
ATOM 1518 N N . VAL C 2 10 ? -9.420 51.690 35.564 1.00 12.80 10 VAL X N 1
ATOM 1519 C CA . VAL C 2 10 ? -10.244 51.031 36.546 1.00 13.00 10 VAL X CA 1
ATOM 1520 C C . VAL C 2 10 ? -9.359 50.681 37.705 1.00 13.51 10 VAL X C 1
ATOM 1521 O O . VAL C 2 10 ? -8.516 49.849 37.571 1.00 14.91 10 VAL X O 1
ATOM 1525 N N . ARG C 2 11 ? -9.554 51.359 38.816 1.00 13.85 11 ARG X N 1
ATOM 1526 C CA . ARG C 2 11 ? -8.633 51.341 39.926 1.00 14.86 11 ARG X CA 1
ATOM 1527 C C . ARG C 2 11 ? -9.128 50.498 41.095 1.00 15.25 11 ARG X C 1
ATOM 1528 O O . ARG C 2 11 ? -10.305 50.222 41.215 1.00 14.92 11 ARG X O 1
ATOM 1536 N N . LYS C 2 12 ? -8.196 50.118 41.950 1.00 16.63 12 LYS X N 1
ATOM 1537 C CA . LYS C 2 12 ? -8.561 49.440 43.184 1.00 17.61 12 LYS X CA 1
ATOM 1538 C C . LYS C 2 12 ? -9.422 50.263 44.117 1.00 18.19 12 LYS X C 1
ATOM 1539 O O . LYS C 2 12 ? -10.140 49.709 44.960 1.00 20.45 12 LYS X O 1
ATOM 1545 N N . THR C 2 13 ? -9.322 51.572 44.057 1.00 17.80 13 THR X N 1
ATOM 1546 C CA . THR C 2 13 ? -9.889 52.407 45.101 1.00 18.53 13 THR X CA 1
ATOM 1547 C C . THR C 2 13 ? -11.339 52.835 44.905 1.00 19.67 13 THR X C 1
ATOM 1548 O O . THR C 2 13 ? -11.860 53.715 45.599 1.00 20.98 13 THR X O 1
ATOM 1552 N N . LYS C 2 14 ? -12.009 52.249 43.920 1.00 17.93 14 LYS X N 1
ATOM 1553 C CA . LYS C 2 14 ? -13.415 52.535 43.690 1.00 18.12 14 LYS X CA 1
ATOM 1554 C C . LYS C 2 14 ? -13.976 51.185 43.226 1.00 16.54 14 LYS X C 1
ATOM 1555 O O . LYS C 2 14 ? -13.302 50.473 42.499 1.00 15.57 14 LYS X O 1
ATOM 1561 N N . ASN C 2 15 ? -15.174 50.860 43.675 1.00 16.35 15 ASN X N 1
ATOM 1562 C CA . ASN C 2 15 ? -15.818 49.616 43.298 1.00 15.74 15 ASN X CA 1
ATOM 1563 C C . ASN C 2 15 ? -16.334 49.638 41.853 1.00 14.98 15 ASN X C 1
ATOM 1564 O O . ASN C 2 15 ? -16.323 50.668 41.152 1.00 14.88 15 ASN X O 1
ATOM 1569 N N . VAL C 2 16 ? -16.742 48.484 41.363 1.00 13.32 16 VAL X N 1
ATOM 1570 C CA . VAL C 2 16 ? -17.322 48.420 40.012 1.00 12.44 16 VAL X CA 1
ATOM 1571 C C . VAL C 2 16 ? -18.485 49.358 39.780 1.00 12.20 16 VAL X C 1
ATOM 1572 O O . VAL C 2 16 ? -18.511 50.080 38.770 1.00 11.46 16 VAL X O 1
ATOM 1576 N N . GLU C 2 17 ? -19.480 49.414 40.670 1.00 12.02 17 GLU X N 1
ATOM 1577 C CA . GLU C 2 17 ? -20.700 50.186 40.431 1.00 12.88 17 GLU X CA 1
ATOM 1578 C C . GLU C 2 17 ? -20.363 51.691 40.312 1.00 12.48 17 GLU X C 1
ATOM 1579 O O . GLU C 2 17 ? -20.910 52.372 39.456 1.00 13.38 17 GLU X O 1
ATOM 1585 N N . ASP C 2 18 ? -19.432 52.142 41.137 1.00 12.70 18 ASP X N 1
ATOM 1586 C CA . ASP C 2 18 ? -19.077 53.583 41.129 1.00 12.20 18 ASP X CA 1
ATOM 1587 C C . ASP C 2 18 ? -18.323 53.922 39.809 1.00 11.37 18 ASP X C 1
ATOM 1588 O O . ASP C 2 18 ? -18.589 54.969 39.219 1.00 12.88 18 ASP X O 1
ATOM 1593 N N . HIS C 2 19 ? -17.505 53.011 39.287 1.00 13.12 19 HIS X N 1
ATOM 1594 C CA . HIS C 2 19 ? -16.856 53.236 37.986 1.00 11.72 19 HIS X CA 1
ATOM 1595 C C . HIS C 2 19 ? -17.901 53.278 36.878 1.00 12.66 19 HIS X C 1
ATOM 1596 O O . HIS C 2 19 ? -17.820 54.082 35.955 1.00 11.39 19 HIS X O 1
ATOM 1603 N N . VAL C 2 20 ? -18.883 52.365 36.920 1.00 11.90 20 VAL X N 1
ATOM 1604 C CA . VAL C 2 20 ? -19.985 52.364 35.941 1.00 12.22 20 VAL X CA 1
ATOM 1605 C C . VAL C 2 20 ? -20.695 53.731 35.926 1.00 12.20 20 VAL X C 1
ATOM 1606 O O . VAL C 2 20 ? -20.974 54.310 34.854 1.00 13.13 20 VAL X O 1
ATOM 1610 N N . LEU C 2 21 ? -20.992 54.229 37.121 1.00 12.70 21 LEU X N 1
ATOM 1611 C CA . LEU C 2 21 ? -21.717 55.472 37.256 1.00 13.41 21 LEU X CA 1
ATOM 1612 C C . LEU C 2 21 ? -20.861 56.668 36.783 1.00 13.85 21 LEU X C 1
ATOM 1613 O O . LEU C 2 21 ? -21.435 57.600 36.218 1.00 14.78 21 LEU X O 1
ATOM 1618 N N . ASP C 2 22 ? -19.542 56.584 36.973 1.00 13.81 22 ASP X N 1
ATOM 1619 C CA . ASP C 2 22 ? -18.598 57.601 36.450 1.00 13.66 22 ASP X CA 1
ATOM 1620 C C . ASP C 2 22 ? -18.694 57.627 34.927 1.00 15.00 22 ASP X C 1
ATOM 1621 O O . ASP C 2 22 ? -18.708 58.712 34.322 1.00 14.90 22 ASP X O 1
ATOM 1626 N N . VAL C 2 23 ? -18.818 56.452 34.297 1.00 14.39 23 VAL X N 1
ATOM 1627 C CA . VAL C 2 23 ? -18.957 56.397 32.840 1.00 14.23 23 VAL X CA 1
ATOM 1628 C C . VAL C 2 23 ? -20.328 56.986 32.408 1.00 14.23 23 VAL X C 1
ATOM 1629 O O . VAL C 2 23 ? -20.430 57.732 31.411 1.00 14.91 23 VAL X O 1
ATOM 1633 N N . ILE C 2 24 ? -21.399 56.712 33.141 1.00 13.62 24 ILE X N 1
ATOM 1634 C CA . ILE C 2 24 ? -22.693 57.334 32.818 1.00 15.33 24 ILE X CA 1
ATOM 1635 C C . ILE C 2 24 ? -22.625 58.874 32.875 1.00 15.66 24 ILE X C 1
ATOM 1636 O O . ILE C 2 24 ? -23.192 59.565 32.026 1.00 16.44 24 ILE X O 1
ATOM 1641 N N . VAL C 2 25 ? -21.947 59.402 33.879 1.00 15.86 25 VAL X N 1
ATOM 1642 C CA . VAL C 2 25 ? -21.723 60.829 33.967 1.00 16.83 25 VAL X CA 1
ATOM 1643 C C . VAL C 2 25 ? -21.046 61.340 32.695 1.00 17.23 25 VAL X C 1
ATOM 1644 O O . VAL C 2 25 ? -21.513 62.345 32.115 1.00 17.89 25 VAL X O 1
ATOM 1648 N N . LEU C 2 26 ? -19.990 60.658 32.248 1.00 16.51 26 LEU X N 1
ATOM 1649 C CA . LEU C 2 26 ? -19.249 61.105 31.044 1.00 16.09 26 LEU X CA 1
ATOM 1650 C C . LEU C 2 26 ? -20.175 61.097 29.858 1.00 16.83 26 LEU X C 1
ATOM 1651 O O . LEU C 2 26 ? -20.246 62.056 29.086 1.00 15.79 26 LEU X O 1
ATOM 1656 N N . PHE C 2 27 ? -20.948 60.020 29.726 1.00 15.07 27 PHE X N 1
ATOM 1657 C CA . PHE C 2 27 ? -21.852 59.924 28.612 1.00 17.04 27 PHE X CA 1
ATOM 1658 C C . PHE C 2 27 ? -22.886 61.043 28.619 1.00 17.93 27 PHE X C 1
ATOM 1659 O O . PHE C 2 27 ? -23.255 61.550 27.553 1.00 20.78 27 PHE X O 1
ATOM 1667 N N . ASN C 2 28 ? -23.357 61.422 29.787 1.00 16.87 28 ASN X N 1
ATOM 1668 C CA . ASN C 2 28 ? -24.382 62.428 29.924 1.00 19.11 28 ASN X CA 1
ATOM 1669 C C . ASN C 2 28 ? -23.831 63.827 29.642 1.00 19.74 28 ASN X C 1
ATOM 1670 O O . ASN C 2 28 ? -24.598 64.775 29.499 1.00 20.09 28 ASN X O 1
ATOM 1675 N N . GLN C 2 29 ? -22.518 63.947 29.589 1.00 19.50 29 GLN X N 1
ATOM 1676 C CA . GLN C 2 29 ? -21.884 65.210 29.256 1.00 21.70 29 GLN X CA 1
ATOM 1677 C C . GLN C 2 29 ? -21.386 65.217 27.834 1.00 22.50 29 GLN X C 1
ATOM 1678 O O . GLN C 2 29 ? -20.574 66.072 27.479 1.00 24.14 29 GLN X O 1
ATOM 1684 N N . GLY C 2 30 ? -21.885 64.292 27.003 1.00 22.15 30 GLY X N 1
ATOM 1685 C CA . GLY C 2 30 ? -21.562 64.265 25.581 1.00 23.96 30 GLY X CA 1
ATOM 1686 C C . GLY C 2 30 ? -20.262 63.585 25.196 1.00 24.01 30 GLY X C 1
ATOM 1687 O O . GLY C 2 30 ? -19.758 63.690 24.047 1.00 26.39 30 GLY X O 1
ATOM 1688 N N . ILE C 2 31 ? -19.656 62.878 26.144 1.00 22.43 31 ILE X N 1
ATOM 1689 C CA . ILE C 2 31 ? -18.595 62.017 25.781 1.00 21.78 31 ILE X CA 1
ATOM 1690 C C . ILE C 2 31 ? -19.429 60.885 25.135 1.00 22.02 31 ILE X C 1
ATOM 1691 O O . ILE C 2 31 ? -20.494 60.527 25.660 1.00 23.83 31 ILE X O 1
ATOM 1696 N N A ASP C 2 32 ? -19.037 60.382 23.980 0.50 19.95 32 ASP X N 1
ATOM 1697 N N B ASP C 2 32 ? -18.969 60.415 23.982 0.50 20.77 32 ASP X N 1
ATOM 1698 C CA A ASP C 2 32 ? -19.780 59.245 23.434 0.50 19.32 32 ASP X CA 1
ATOM 1699 C CA B ASP C 2 32 ? -19.650 59.366 23.228 0.50 20.79 32 ASP X CA 1
ATOM 1700 C C A ASP C 2 32 ? -18.862 58.049 23.192 0.50 18.83 32 ASP X C 1
ATOM 1701 C C B ASP C 2 32 ? -18.909 58.044 23.317 0.50 19.55 32 ASP X C 1
ATOM 1702 O O A ASP C 2 32 ? -19.242 57.108 22.496 0.50 18.76 32 ASP X O 1
ATOM 1703 O O B ASP C 2 32 ? -19.470 57.003 22.988 0.50 18.90 32 ASP X O 1
ATOM 1712 N N . GLU C 2 33 ? -17.655 58.096 23.743 1.00 18.82 33 GLU X N 1
ATOM 1713 C CA . GLU C 2 33 ? -16.745 56.965 23.670 1.00 18.44 33 GLU X CA 1
ATOM 1714 C C . GLU C 2 33 ? -15.759 57.015 24.790 1.00 17.49 33 GLU X C 1
ATOM 1715 O O . GLU C 2 33 ? -15.228 58.089 25.147 1.00 17.67 33 GLU X O 1
ATOM 1721 N N A VAL C 2 34 ? -15.501 55.856 25.375 0.50 15.55 34 VAL X N 1
ATOM 1722 N N B VAL C 2 34 ? -15.444 55.844 25.322 0.50 16.45 34 VAL X N 1
ATOM 1723 C CA A VAL C 2 34 ? -14.515 55.751 26.413 0.50 15.09 34 VAL X CA 1
ATOM 1724 C CA B VAL C 2 34 ? -14.598 55.719 26.483 0.50 16.61 34 VAL X CA 1
ATOM 1725 C C A VAL C 2 34 ? -13.744 54.465 26.244 0.50 14.95 34 VAL X C 1
ATOM 1726 C C B VAL C 2 34 ? -13.765 54.453 26.282 0.50 15.89 34 VAL X C 1
ATOM 1727 O O A VAL C 2 34 ? -14.265 53.495 25.697 0.50 15.56 34 VAL X O 1
ATOM 1728 O O B VAL C 2 34 ? -14.268 53.480 25.725 0.50 16.38 34 VAL X O 1
ATOM 1735 N N . ILE C 2 35 ? -12.511 54.480 26.709 1.00 15.53 35 ILE X N 1
ATOM 1736 C CA . ILE C 2 35 ? -11.694 53.263 26.749 1.00 15.70 35 ILE X CA 1
ATOM 1737 C C . ILE C 2 35 ? -11.535 52.941 28.217 1.00 15.82 35 ILE X C 1
ATOM 1738 O O . ILE C 2 35 ? -11.026 53.769 29.009 1.00 16.51 35 ILE X O 1
ATOM 1743 N N . LEU C 2 36 ? -12.016 51.771 28.640 1.00 12.78 36 LEU X N 1
ATOM 1744 C CA . LEU C 2 36 ? -11.689 51.273 29.971 1.00 12.37 36 LEU X CA 1
ATOM 1745 C C . LEU C 2 36 ? -10.364 50.546 29.971 1.00 12.52 36 LEU X C 1
ATOM 1746 O O . LEU C 2 36 ? -10.140 49.682 29.144 1.00 13.98 36 LEU X O 1
ATOM 1751 N N . LYS C 2 37 ? -9.494 50.849 30.938 1.00 11.97 37 LYS X N 1
ATOM 1752 C CA . LYS C 2 37 ? -8.235 50.183 31.047 1.00 13.34 37 LYS X CA 1
ATOM 1753 C C . LYS C 2 37 ? -8.120 49.557 32.422 1.00 12.56 37 LYS X C 1
ATOM 1754 O O . LYS C 2 37 ? -8.372 50.210 33.433 1.00 13.35 37 LYS X O 1
ATOM 1760 N N . GLY C 2 38 ? -7.710 48.303 32.431 1.00 13.06 38 GLY X N 1
ATOM 1761 C CA . GLY C 2 38 ? -7.313 47.645 33.670 1.00 11.95 38 GLY X CA 1
ATOM 1762 C C . GLY C 2 38 ? -5.979 46.987 33.539 1.00 10.78 38 GLY X C 1
ATOM 1763 O O . GLY C 2 38 ? -5.646 46.466 32.491 1.00 11.73 38 GLY X O 1
ATOM 1764 N N . THR C 2 39 ? -5.177 47.025 34.600 1.00 12.51 39 THR X N 1
ATOM 1765 C CA . THR C 2 39 ? -3.898 46.363 34.617 1.00 12.79 39 THR X CA 1
ATOM 1766 C C . THR C 2 39 ? -3.815 45.385 35.765 1.00 12.95 39 THR X C 1
ATOM 1767 O O . THR C 2 39 ? -4.441 45.620 36.814 1.00 12.96 39 THR X O 1
ATOM 1771 N N . GLY C 2 40 ? -3.064 44.312 35.557 1.00 12.48 40 GLY X N 1
ATOM 1772 C CA . GLY C 2 40 ? -2.824 43.339 36.610 1.00 11.99 40 GLY X CA 1
ATOM 1773 C C . GLY C 2 40 ? -4.155 42.740 37.058 1.00 11.45 40 GLY X C 1
ATOM 1774 O O . GLY C 2 40 ? -4.902 42.344 36.236 1.00 10.39 40 GLY X O 1
ATOM 1775 N N . ARG C 2 41 ? -4.412 42.692 38.358 1.00 13.36 41 ARG X N 1
ATOM 1776 C CA . ARG C 2 41 ? -5.637 42.080 38.869 1.00 13.26 41 ARG X CA 1
ATOM 1777 C C . ARG C 2 41 ? -6.841 42.915 38.536 1.00 12.65 41 ARG X C 1
ATOM 1778 O O . ARG C 2 41 ? -7.956 42.447 38.699 1.00 13.63 41 ARG X O 1
ATOM 1786 N N . GLU C 2 42 ? -6.662 44.158 38.097 1.00 11.95 42 GLU X N 1
ATOM 1787 C CA . GLU C 2 42 ? -7.805 44.998 37.736 1.00 10.52 42 GLU X CA 1
ATOM 1788 C C . GLU C 2 42 ? -8.268 44.743 36.298 1.00 9.73 42 GLU X C 1
ATOM 1789 O O . GLU C 2 42 ? -9.211 45.363 35.849 1.00 10.55 42 GLU X O 1
ATOM 1795 N N . ILE C 2 43 ? -7.628 43.836 35.573 1.00 9.52 43 ILE X N 1
ATOM 1796 C CA . ILE C 2 43 ? -8.127 43.422 34.274 1.00 9.51 43 ILE X CA 1
ATOM 1797 C C . ILE C 2 43 ? -9.564 42.861 34.395 1.00 9.58 43 ILE X C 1
ATOM 1798 O O . ILE C 2 43 ? -10.489 43.254 33.645 1.00 8.49 43 ILE X O 1
ATOM 1803 N N . SER C 2 44 ? -9.761 41.936 35.317 1.00 10.03 44 SER X N 1
ATOM 1804 C CA . SER C 2 44 ? -11.127 41.406 35.509 1.00 10.08 44 SER X CA 1
ATOM 1805 C C . SER C 2 44 ? -12.075 42.478 35.944 1.00 9.78 44 SER X C 1
ATOM 1806 O O . SER C 2 44 ? -13.224 42.484 35.497 1.00 10.28 44 SER X O 1
ATOM 1809 N N . LYS C 2 45 ? -11.620 43.409 36.772 1.00 10.03 45 LYS X N 1
ATOM 1810 C CA . LYS C 2 45 ? -12.458 44.495 37.251 1.00 9.82 45 LYS X CA 1
ATOM 1811 C C . LYS C 2 45 ? -12.932 45.377 36.080 1.00 9.27 45 LYS X C 1
ATOM 1812 O O . LYS C 2 45 ? -14.100 45.771 36.022 1.00 10.61 45 LYS X O 1
ATOM 1818 N N . ALA C 2 46 ? -12.026 45.671 35.128 1.00 9.19 46 ALA X N 1
ATOM 1819 C CA . ALA C 2 46 ? -12.389 46.426 33.951 1.00 10.13 46 ALA X CA 1
ATOM 1820 C C . ALA C 2 46 ? -13.486 45.698 33.113 1.00 9.67 46 ALA X C 1
ATOM 1821 O O . ALA C 2 46 ? -14.430 46.351 32.624 1.00 9.55 46 ALA X O 1
ATOM 1823 N N . VAL C 2 47 ? -13.345 44.383 32.957 1.00 10.28 47 VAL X N 1
ATOM 1824 C CA . VAL C 2 47 ? -14.349 43.614 32.221 1.00 9.60 47 VAL X CA 1
ATOM 1825 C C . VAL C 2 47 ? -15.669 43.695 32.976 1.00 10.07 47 VAL X C 1
ATOM 1826 O O . VAL C 2 47 ? -16.711 43.852 32.364 1.00 9.69 47 VAL X O 1
ATOM 1830 N N . ASP C 2 48 ? -15.641 43.584 34.300 1.00 10.48 48 ASP X N 1
ATOM 1831 C CA . ASP C 2 48 ? -16.847 43.701 35.119 1.00 10.11 48 ASP X CA 1
ATOM 1832 C C . ASP C 2 48 ? -17.544 45.058 34.950 1.00 10.64 48 ASP X C 1
ATOM 1833 O O . ASP C 2 48 ? -18.769 45.123 34.853 1.00 11.00 48 ASP X O 1
ATOM 1838 N N . VAL C 2 49 ? -16.765 46.133 34.832 1.00 8.79 49 VAL X N 1
ATOM 1839 C CA . VAL C 2 49 ? -17.311 47.444 34.585 1.00 9.98 49 VAL X CA 1
ATOM 1840 C C . VAL C 2 49 ? -18.003 47.493 33.239 1.00 8.56 49 VAL X C 1
ATOM 1841 O O . VAL C 2 49 ? -19.122 48.038 33.152 1.00 10.74 49 VAL X O 1
ATOM 1845 N N . TYR C 2 50 ? -17.348 46.980 32.209 1.00 8.96 50 TYR X N 1
ATOM 1846 C CA . TYR C 2 50 ? -17.919 46.944 30.878 1.00 10.49 50 TYR X CA 1
ATOM 1847 C C . TYR C 2 50 ? -19.259 46.172 30.975 1.00 10.17 50 TYR X C 1
ATOM 1848 O O . TYR C 2 50 ? -20.299 46.622 30.482 1.00 11.59 50 TYR X O 1
ATOM 1857 N N . ASN C 2 51 ? -19.234 44.988 31.585 1.00 11.40 51 ASN X N 1
ATOM 1858 C CA . ASN C 2 51 ? -20.470 44.175 31.584 1.00 12.18 51 ASN X CA 1
ATOM 1859 C C . ASN C 2 51 ? -21.594 44.804 32.349 1.00 12.96 51 ASN X C 1
ATOM 1860 O O . ASN C 2 51 ? -22.769 44.677 31.949 1.00 13.91 51 ASN X O 1
ATOM 1865 N N A SER C 2 52 ? -21.263 45.506 33.432 0.50 13.23 52 SER X N 1
ATOM 1866 N N B SER C 2 52 ? -21.290 45.523 33.432 0.50 13.91 52 SER X N 1
ATOM 1867 C CA A SER C 2 52 ? -22.278 46.200 34.218 0.50 13.35 52 SER X CA 1
ATOM 1868 C CA B SER C 2 52 ? -22.348 46.205 34.190 0.50 14.74 52 SER X CA 1
ATOM 1869 C C A SER C 2 52 ? -22.884 47.364 33.438 0.50 13.89 52 SER X C 1
ATOM 1870 C C B SER C 2 52 ? -22.909 47.394 33.433 0.50 14.58 52 SER X C 1
ATOM 1871 O O A SER C 2 52 ? -24.104 47.585 33.479 0.50 14.33 52 SER X O 1
ATOM 1872 O O B SER C 2 52 ? -24.121 47.669 33.479 0.50 14.85 52 SER X O 1
ATOM 1877 N N . LEU C 2 53 ? -22.051 48.094 32.705 1.00 14.12 53 LEU X N 1
ATOM 1878 C CA . LEU C 2 53 ? -22.506 49.177 31.851 1.00 15.52 53 LEU X CA 1
ATOM 1879 C C . LEU C 2 53 ? -23.438 48.606 30.779 1.00 16.78 53 LEU X C 1
ATOM 1880 O O . LEU C 2 53 ? -24.487 49.209 30.483 1.00 16.68 53 LEU X O 1
ATOM 1885 N N . LYS C 2 54 ? -23.036 47.493 30.192 1.00 16.14 54 LYS X N 1
ATOM 1886 C CA . LYS C 2 54 ? -23.819 46.838 29.155 1.00 18.05 54 LYS X CA 1
ATOM 1887 C C . LYS C 2 54 ? -25.181 46.417 29.726 1.00 21.03 54 LYS X C 1
ATOM 1888 O O . LYS C 2 54 ? -26.214 46.500 29.034 1.00 23.83 54 LYS X O 1
ATOM 1894 N N A ASP C 2 55 ? -25.210 46.000 30.971 0.50 20.94 55 ASP X N 1
ATOM 1895 N N B ASP C 2 55 ? -25.189 45.969 30.973 0.50 20.79 55 ASP X N 1
ATOM 1896 C CA A ASP C 2 55 ? -26.498 45.659 31.589 0.50 22.64 55 ASP X CA 1
ATOM 1897 C CA B ASP C 2 55 ? -26.458 45.670 31.672 0.50 22.44 55 ASP X CA 1
ATOM 1898 C C A ASP C 2 55 ? -27.369 46.930 31.815 0.50 23.36 55 ASP X C 1
ATOM 1899 C C B ASP C 2 55 ? -27.346 46.937 31.757 0.50 23.24 55 ASP X C 1
ATOM 1900 O O A ASP C 2 55 ? -28.612 46.908 31.637 0.50 25.20 55 ASP X O 1
ATOM 1901 O O B ASP C 2 55 ? -28.564 46.913 31.448 0.50 25.20 55 ASP X O 1
ATOM 1910 N N . ARG C 2 56 ? -26.743 48.053 32.136 1.00 23.71 56 ARG X N 1
ATOM 1911 C CA . ARG C 2 56 ? -27.477 49.293 32.424 1.00 24.68 56 ARG X CA 1
ATOM 1912 C C . ARG C 2 56 ? -28.008 49.949 31.153 1.00 25.43 56 ARG X C 1
ATOM 1913 O O . ARG C 2 56 ? -29.077 50.589 31.203 1.00 26.68 56 ARG X O 1
ATOM 1921 N N . LEU C 2 57 ? -27.296 49.771 30.025 1.00 23.12 57 LEU X N 1
ATOM 1922 C CA . LEU C 2 57 ? -27.599 50.568 28.847 1.00 23.12 57 LEU X CA 1
ATOM 1923 C C . LEU C 2 57 ? -28.122 49.776 27.695 1.00 23.55 57 LEU X C 1
ATOM 1924 O O . LEU C 2 57 ? -28.714 50.369 26.812 1.00 22.05 57 LEU X O 1
ATOM 1929 N N . GLY C 2 58 ? -27.895 48.475 27.696 1.00 23.25 58 GLY X N 1
ATOM 1930 C CA . GLY C 2 58 ? -28.349 47.621 26.619 1.00 25.42 58 GLY X CA 1
ATOM 1931 C C . GLY C 2 58 ? -27.785 48.068 25.283 1.00 25.85 58 GLY X C 1
ATOM 1932 O O . GLY C 2 58 ? -26.552 48.105 25.136 1.00 24.49 58 GLY X O 1
ATOM 1933 N N . ASP C 2 59 ? -28.692 48.381 24.332 1.00 26.89 59 ASP X N 1
ATOM 1934 C CA . ASP C 2 59 ? -28.269 48.704 22.968 1.00 27.85 59 ASP X CA 1
ATOM 1935 C C . ASP C 2 59 ? -27.814 50.148 22.901 1.00 27.01 59 ASP X C 1
ATOM 1936 O O . ASP C 2 59 ? -27.388 50.630 21.837 1.00 28.75 59 ASP X O 1
ATOM 1941 N N . GLY C 2 60 ? -27.845 50.846 24.035 1.00 24.46 60 GLY X N 1
ATOM 1942 C CA . GLY C 2 60 ? -27.245 52.156 24.082 1.00 22.58 60 GLY X CA 1
ATOM 1943 C C . GLY C 2 60 ? -25.718 52.140 24.139 1.00 21.68 60 GLY X C 1
ATOM 1944 O O . GLY C 2 60 ? -25.106 53.206 24.045 1.00 20.84 60 GLY X O 1
ATOM 1945 N N . VAL C 2 61 ? -25.074 50.999 24.293 1.00 18.52 61 VAL X N 1
ATOM 1946 C CA . VAL C 2 61 ? -23.607 50.989 24.336 1.00 18.33 61 VAL X CA 1
ATOM 1947 C C . VAL C 2 61 ? -23.117 49.762 23.609 1.00 18.40 61 VAL X C 1
ATOM 1948 O O . VAL C 2 61 ? -23.803 48.736 23.644 1.00 20.43 61 VAL X O 1
ATOM 1952 N N . GLN C 2 62 ? -21.991 49.876 22.952 1.00 16.77 62 GLN X N 1
ATOM 1953 C CA . GLN C 2 62 ? -21.357 48.766 22.243 1.00 18.20 62 GLN X CA 1
ATOM 1954 C C . GLN C 2 62 ? -19.888 48.662 22.512 1.00 16.78 62 GLN X C 1
ATOM 1955 O O . GLN C 2 62 ? -19.158 49.653 22.557 1.00 14.92 62 GLN X O 1
ATOM 1961 N N . LEU C 2 63 ? -19.432 47.426 22.732 1.00 13.93 63 LEU X N 1
ATOM 1962 C CA . LEU C 2 63 ? -18.018 47.125 22.744 1.00 14.41 63 LEU X CA 1
ATOM 1963 C C . LEU C 2 63 ? -17.459 47.083 21.358 1.00 16.18 63 LEU X C 1
ATOM 1964 O O . LEU C 2 63 ? -17.589 46.048 20.649 1.00 18.18 63 LEU X O 1
ATOM 1969 N N . VAL C 2 64 ? -16.818 48.160 20.935 1.00 15.70 64 VAL X N 1
ATOM 1970 C CA . VAL C 2 64 ? -16.341 48.240 19.553 1.00 17.91 64 VAL X CA 1
ATOM 1971 C C . VAL C 2 64 ? -14.933 47.683 19.332 1.00 16.49 64 VAL X C 1
ATOM 1972 O O . VAL C 2 64 ? -14.522 47.474 18.202 1.00 17.60 64 VAL X O 1
ATOM 1976 N N . ASN C 2 65 ? -14.151 47.543 20.384 1.00 15.30 65 ASN X N 1
ATOM 1977 C CA . ASN C 2 65 ? -12.842 46.926 20.266 1.00 15.97 65 ASN X CA 1
ATOM 1978 C C . ASN C 2 65 ? -12.339 46.486 21.626 1.00 14.45 65 ASN X C 1
ATOM 1979 O O . ASN C 2 65 ? -12.782 46.996 22.663 1.00 13.66 65 ASN X O 1
ATOM 1984 N N . VAL C 2 66 ? -11.420 45.534 21.610 1.00 13.57 66 VAL X N 1
ATOM 1985 C CA . VAL C 2 66 ? -10.756 45.080 22.818 1.00 12.83 66 VAL X CA 1
ATOM 1986 C C . VAL C 2 66 ? -9.318 44.769 22.426 1.00 12.51 66 VAL X C 1
ATOM 1987 O O . VAL C 2 66 ? -9.080 44.165 21.379 1.00 15.50 66 VAL X O 1
ATOM 1991 N N . GLN C 2 67 ? -8.387 45.069 23.301 1.00 12.96 67 GLN X N 1
ATOM 1992 C CA . GLN C 2 67 ? -6.968 44.811 23.099 1.00 13.71 67 GLN X CA 1
ATOM 1993 C C . GLN C 2 67 ? -6.369 44.398 24.438 1.00 13.43 67 GLN X C 1
ATOM 1994 O O . GLN C 2 67 ? -6.632 45.026 25.476 1.00 14.85 67 GLN X O 1
ATOM 2000 N N . THR C 2 68 ? -5.532 43.383 24.408 1.00 13.59 68 THR X N 1
ATOM 2001 C CA . THR C 2 68 ? -4.689 43.061 25.547 1.00 13.74 68 THR X CA 1
ATOM 2002 C C . THR C 2 68 ? -3.245 43.275 25.146 1.00 15.43 68 THR X C 1
ATOM 2003 O O . THR C 2 68 ? -2.903 43.343 23.947 1.00 15.82 68 THR X O 1
ATOM 2007 N N . GLY C 2 69 ? -2.414 43.398 26.157 1.00 14.88 69 GLY X N 1
ATOM 2008 C CA . GLY C 2 69 ? -1.013 43.705 25.923 1.00 15.45 69 GLY X CA 1
ATOM 2009 C C . GLY C 2 69 ? -0.256 43.821 27.218 1.00 16.06 69 GLY X C 1
ATOM 2010 O O . GLY C 2 69 ? -0.744 43.490 28.313 1.00 13.43 69 GLY X O 1
ATOM 2011 N N . SER C 2 70 ? 1.012 44.250 27.109 1.00 16.40 70 SER X N 1
ATOM 2012 C CA . SER C 2 70 ? 1.889 44.446 28.248 1.00 17.21 70 SER X CA 1
ATOM 2013 C C . SER C 2 70 ? 2.531 45.814 28.237 1.00 18.43 70 SER X C 1
ATOM 2014 O O . SER C 2 70 ? 2.699 46.421 27.186 1.00 18.49 70 SER X O 1
ATOM 2017 N N . GLU C 2 71 ? 2.786 46.315 29.430 1.00 18.47 71 GLU X N 1
ATOM 2018 C CA . GLU C 2 71 ? 3.598 47.498 29.627 1.00 20.31 71 GLU X CA 1
ATOM 2019 C C . GLU C 2 71 ? 4.745 47.067 30.515 1.00 20.47 71 GLU X C 1
ATOM 2020 O O . GLU C 2 71 ? 4.741 45.959 31.126 1.00 19.97 71 GLU X O 1
ATOM 2026 N N . VAL C 2 72 ? 5.781 47.882 30.527 1.00 18.78 72 VAL X N 1
ATOM 2027 C CA . VAL C 2 72 ? 6.890 47.597 31.432 1.00 19.64 72 VAL X CA 1
ATOM 2028 C C . VAL C 2 72 ? 6.973 48.828 32.372 1.00 21.73 72 VAL X C 1
ATOM 2029 O O . VAL C 2 72 ? 7.114 49.970 31.927 1.00 21.82 72 VAL X O 1
ATOM 2033 N N . ARG C 2 73 ? 6.783 48.612 33.669 1.00 23.57 73 ARG X N 1
ATOM 2034 C CA . ARG C 2 73 ? 6.904 49.706 34.626 1.00 26.04 73 ARG X CA 1
ATOM 2035 C C . ARG C 2 73 ? 7.857 49.297 35.691 1.00 25.61 73 ARG X C 1
ATOM 2036 O O . ARG C 2 73 ? 7.684 48.276 36.348 1.00 23.52 73 ARG X O 1
ATOM 2044 N N . ASP C 2 74 ? 8.897 50.099 35.812 1.00 26.31 74 ASP X N 1
ATOM 2045 C CA . ASP C 2 74 ? 9.932 49.848 36.810 1.00 27.38 74 ASP X CA 1
ATOM 2046 C C . ASP C 2 74 ? 10.514 48.435 36.648 1.00 26.27 74 ASP X C 1
ATOM 2047 O O . ASP C 2 74 ? 10.759 47.716 37.655 1.00 25.84 74 ASP X O 1
ATOM 2052 N N . ARG C 2 75 ? 10.741 48.051 35.392 1.00 23.14 75 ARG X N 1
ATOM 2053 C CA . ARG C 2 75 ? 11.324 46.768 34.992 1.00 22.83 75 ARG X CA 1
ATOM 2054 C C . ARG C 2 75 ? 10.471 45.550 35.293 1.00 22.89 75 ARG X C 1
ATOM 2055 O O . ARG C 2 75 ? 10.983 44.443 35.385 1.00 24.83 75 ARG X O 1
ATOM 2063 N N . ARG C 2 76 ? 9.185 45.762 35.467 1.00 21.30 76 ARG X N 1
ATOM 2064 C CA . ARG C 2 76 ? 8.278 44.659 35.631 1.00 20.25 76 ARG X CA 1
ATOM 2065 C C . ARG C 2 76 ? 7.303 44.685 34.479 1.00 17.90 76 ARG X C 1
ATOM 2066 O O . ARG C 2 76 ? 6.667 45.694 34.246 1.00 17.91 76 ARG X O 1
ATOM 2074 N N A ARG C 2 77 ? 7.137 43.561 33.802 0.50 19.16 77 ARG X N 1
ATOM 2075 N N B ARG C 2 77 ? 7.163 43.539 33.824 0.50 16.52 77 ARG X N 1
ATOM 2076 C CA A ARG C 2 77 ? 6.082 43.478 32.786 0.50 18.86 77 ARG X CA 1
ATOM 2077 C CA B ARG C 2 77 ? 6.111 43.343 32.826 0.50 14.02 77 ARG X CA 1
ATOM 2078 C C A ARG C 2 77 ? 4.700 43.183 33.402 0.50 18.11 77 ARG X C 1
ATOM 2079 C C B ARG C 2 77 ? 4.751 43.225 33.547 0.50 14.72 77 ARG X C 1
ATOM 2080 O O A ARG C 2 77 ? 4.545 42.244 34.189 0.50 19.29 77 ARG X O 1
ATOM 2081 O O B ARG C 2 77 ? 4.594 42.432 34.486 0.50 16.15 77 ARG X O 1
ATOM 2096 N N A ILE C 2 78 ? 3.739 44.035 33.041 0.50 16.83 78 ILE X N 1
ATOM 2097 N N B ILE C 2 78 ? 3.812 44.070 33.141 0.50 14.53 78 ILE X N 1
ATOM 2098 C CA A ILE C 2 78 ? 2.390 44.060 33.634 0.50 15.57 78 ILE X CA 1
ATOM 2099 C CA B ILE C 2 78 ? 2.436 43.986 33.644 0.50 14.39 78 ILE X CA 1
ATOM 2100 C C A ILE C 2 78 ? 1.356 44.053 32.535 0.50 15.25 78 ILE X C 1
ATOM 2101 C C B ILE C 2 78 ? 1.520 43.832 32.437 0.50 14.35 78 ILE X C 1
ATOM 2102 O O A ILE C 2 78 ? 1.345 44.928 31.670 0.50 14.95 78 ILE X O 1
ATOM 2103 O O B ILE C 2 78 ? 1.831 44.287 31.345 0.50 14.48 78 ILE X O 1
ATOM 2112 N N . SER C 2 79 ? 0.413 43.114 32.628 1.00 13.83 79 SER X N 1
ATOM 2113 C CA . SER C 2 79 ? -0.588 42.972 31.597 1.00 12.51 79 SER X CA 1
ATOM 2114 C C . SER C 2 79 ? -1.694 44.001 31.698 1.00 11.85 79 SER X C 1
ATOM 2115 O O . SER C 2 79 ? -1.991 44.490 32.767 1.00 11.84 79 SER X O 1
ATOM 2118 N N . TYR C 2 80 ? -2.292 44.337 30.570 1.00 11.63 80 TYR X N 1
ATOM 2119 C CA . TYR C 2 80 ? -3.439 45.231 30.534 1.00 12.74 80 TYR X CA 1
ATOM 2120 C C . TYR C 2 80 ? -4.509 44.751 29.569 1.00 10.97 80 TYR X C 1
ATOM 2121 O O . TYR C 2 80 ? -4.267 43.925 28.718 1.00 11.35 80 TYR X O 1
ATOM 2130 N N . ILE C 2 81 ? -5.707 45.236 29.803 1.00 10.84 81 ILE X N 1
ATOM 2131 C CA . ILE C 2 81 ? -6.776 45.169 28.836 1.00 10.70 81 ILE X CA 1
ATOM 2132 C C . ILE C 2 81 ? -7.323 46.576 28.622 1.00 10.14 81 ILE X C 1
ATOM 2133 O O . ILE C 2 81 ? -7.369 47.377 29.536 1.00 10.69 81 ILE X O 1
ATOM 2138 N N . LEU C 2 82 ? -7.747 46.834 27.384 1.00 11.01 82 LEU X N 1
ATOM 2139 C CA . LEU C 2 82 ? -8.425 48.022 26.957 1.00 10.75 82 LEU X CA 1
ATOM 2140 C C . LEU C 2 82 ? -9.714 47.613 26.299 1.00 11.56 82 LEU X C 1
ATOM 2141 O O . LEU C 2 82 ? -9.713 46.714 25.441 1.00 11.80 82 LEU X O 1
ATOM 2146 N N . LEU C 2 83 ? -10.819 48.170 26.773 1.00 11.81 83 LEU X N 1
ATOM 2147 C CA . LEU C 2 83 ? -12.169 47.924 26.224 1.00 11.30 83 LEU X CA 1
ATOM 2148 C C . LEU C 2 83 ? -12.672 49.289 25.714 1.00 11.83 83 LEU X C 1
ATOM 2149 O O . LEU C 2 83 ? -12.902 50.193 26.499 1.00 12.08 83 LEU X O 1
ATOM 2154 N N . ARG C 2 84 ? -12.929 49.364 24.425 1.00 12.82 84 ARG X N 1
ATOM 2155 C CA . ARG C 2 84 ? -13.434 50.575 23.789 1.00 13.51 84 ARG X CA 1
ATOM 2156 C C . ARG C 2 84 ? -14.934 50.504 23.655 1.00 12.56 84 ARG X C 1
ATOM 2157 O O . ARG C 2 84 ? -15.473 49.635 22.977 1.00 13.17 84 ARG X O 1
ATOM 2165 N N . LEU C 2 85 ? -15.610 51.369 24.408 1.00 13.12 85 LEU X N 1
ATOM 2166 C CA . LEU C 2 85 ? -17.047 51.449 24.436 1.00 14.79 85 LEU X CA 1
ATOM 2167 C C . LEU C 2 85 ? -17.561 52.687 23.723 1.00 16.60 85 LEU X C 1
ATOM 2168 O O . LEU C 2 85 ? -17.086 53.801 23.980 1.00 17.03 85 LEU X O 1
ATOM 2173 N N . LYS C 2 86 ? -18.559 52.486 22.883 1.00 16.06 86 LYS X N 1
ATOM 2174 C CA . LYS C 2 86 ? -19.192 53.577 22.160 1.00 17.94 86 LYS X CA 1
ATOM 2175 C C . LYS C 2 86 ? -20.671 53.682 22.539 1.00 18.55 86 LYS X C 1
ATOM 2176 O O . LYS C 2 86 ? -21.449 52.702 22.537 1.00 16.94 86 LYS X O 1
ATOM 2182 N N . ARG C 2 87 ? -21.088 54.894 22.889 1.00 18.46 87 ARG X N 1
ATOM 2183 C CA . ARG C 2 87 ? -22.495 55.116 23.130 1.00 21.29 87 ARG X CA 1
ATOM 2184 C C . ARG C 2 87 ? -23.199 55.195 21.790 1.00 23.50 87 ARG X C 1
ATOM 2185 O O . ARG C 2 87 ? -22.741 55.885 20.879 1.00 22.99 87 ARG X O 1
ATOM 2193 N N . VAL C 2 88 ? -24.335 54.518 21.700 1.00 25.73 88 VAL X N 1
ATOM 2194 C CA . VAL C 2 88 ? -25.154 54.452 20.502 1.00 29.30 88 VAL X CA 1
ATOM 2195 C C . VAL C 2 88 ? -26.434 55.228 20.763 1.00 33.41 88 VAL X C 1
ATOM 2196 O O . VAL C 2 88 ? -27.014 55.144 21.851 1.00 33.30 88 VAL X O 1
ATOM 2200 N N . TYR C 2 89 ? -26.873 55.963 19.760 1.00 38.79 89 TYR X N 1
ATOM 2201 C CA . TYR C 2 89 ? -28.312 56.033 19.496 1.00 43.60 89 TYR X CA 1
ATOM 2202 C C . TYR C 2 89 ? -28.619 56.899 18.298 1.00 46.02 89 TYR X C 1
ATOM 2203 O O . TYR C 2 89 ? -29.724 56.742 17.769 1.00 49.82 89 TYR X O 1
ATOM 2213 N N . LYS D 2 4 ? -49.123 29.099 23.922 1.00 58.09 4 LYS Y N 1
ATOM 2214 C CA . LYS D 2 4 ? -49.983 30.059 24.671 1.00 58.08 4 LYS Y CA 1
ATOM 2215 C C . LYS D 2 4 ? -49.808 31.485 24.153 1.00 57.26 4 LYS Y C 1
ATOM 2216 O O . LYS D 2 4 ? -48.860 31.788 23.418 1.00 57.19 4 LYS Y O 1
ATOM 2222 N N . LEU D 2 5 ? -50.731 32.361 24.549 1.00 55.89 5 LEU Y N 1
ATOM 2223 C CA . LEU D 2 5 ? -50.588 33.799 24.302 1.00 54.56 5 LEU Y CA 1
ATOM 2224 C C . LEU D 2 5 ? -49.258 34.327 24.875 1.00 52.24 5 LEU Y C 1
ATOM 2225 O O . LEU D 2 5 ? -48.714 35.344 24.405 1.00 52.90 5 LEU Y O 1
ATOM 2230 N N . ASN D 2 6 ? -48.737 33.602 25.869 1.00 49.00 6 ASN Y N 1
ATOM 2231 C CA . ASN D 2 6 ? -47.514 33.957 26.577 1.00 45.22 6 ASN Y CA 1
ATOM 2232 C C . ASN D 2 6 ? -46.324 32.970 26.410 1.00 42.27 6 ASN Y C 1
ATOM 2233 O O . ASN D 2 6 ? -45.236 33.293 26.853 1.00 39.89 6 ASN Y O 1
ATOM 2238 N N . GLU D 2 7 ? -46.538 31.788 25.815 1.00 38.77 7 GLU Y N 1
ATOM 2239 C CA . GLU D 2 7 ? -45.427 30.879 25.456 1.00 36.81 7 GLU Y CA 1
ATOM 2240 C C . GLU D 2 7 ? -45.140 31.107 23.987 1.00 34.26 7 GLU Y C 1
ATOM 2241 O O . GLU D 2 7 ? -46.048 31.131 23.158 1.00 34.49 7 GLU Y O 1
ATOM 2247 N N . ILE D 2 8 ? -43.873 31.297 23.658 1.00 30.72 8 ILE Y N 1
ATOM 2248 C CA . ILE D 2 8 ? -43.456 31.473 22.299 1.00 27.96 8 ILE Y CA 1
ATOM 2249 C C . ILE D 2 8 ? -42.610 30.283 21.902 1.00 25.38 8 ILE Y C 1
ATOM 2250 O O . ILE D 2 8 ? -41.539 30.086 22.451 1.00 23.46 8 ILE Y O 1
ATOM 2255 N N . VAL D 2 9 ? -43.075 29.528 20.912 1.00 22.88 9 VAL Y N 1
ATOM 2256 C CA . VAL D 2 9 ? -42.356 28.365 20.444 1.00 20.98 9 VAL Y CA 1
ATOM 2257 C C . VAL D 2 9 ? -41.460 28.857 19.327 1.00 20.12 9 VAL Y C 1
ATOM 2258 O O . VAL D 2 9 ? -41.899 29.411 18.316 1.00 20.04 9 VAL Y O 1
ATOM 2262 N N . VAL D 2 10 ? -40.173 28.696 19.539 1.00 16.90 10 VAL Y N 1
ATOM 2263 C CA . VAL D 2 10 ? -39.192 29.160 18.578 1.00 17.60 10 VAL Y CA 1
ATOM 2264 C C . VAL D 2 10 ? -39.215 28.279 17.325 1.00 18.15 10 VAL Y C 1
ATOM 2265 O O . VAL D 2 10 ? -39.213 27.082 17.424 1.00 16.77 10 VAL Y O 1
ATOM 2269 N N A ARG D 2 11 ? -39.022 28.893 16.180 0.50 20.26 11 ARG Y N 1
ATOM 2270 N N B ARG D 2 11 ? -39.470 28.896 16.148 0.50 20.04 11 ARG Y N 1
ATOM 2271 C CA A ARG D 2 11 ? -39.297 28.160 14.927 0.50 20.60 11 ARG Y CA 1
ATOM 2272 C CA B ARG D 2 11 ? -39.459 28.221 14.791 0.50 21.17 11 ARG Y CA 1
ATOM 2273 C C A ARG D 2 11 ? -38.089 28.160 14.019 0.50 20.40 11 ARG Y C 1
ATOM 2274 C C B ARG D 2 11 ? -38.105 28.147 14.042 0.50 20.60 11 ARG Y C 1
ATOM 2275 O O A ARG D 2 11 ? -37.346 29.129 13.983 0.50 19.75 11 ARG Y O 1
ATOM 2276 O O B ARG D 2 11 ? -37.305 29.075 14.105 0.50 19.80 11 ARG Y O 1
ATOM 2291 N N . LYS D 2 12 ? -37.861 27.047 13.328 1.00 20.53 12 LYS Y N 1
ATOM 2292 C CA . LYS D 2 12 ? -36.655 26.904 12.511 1.00 23.47 12 LYS Y CA 1
ATOM 2293 C C . LYS D 2 12 ? -36.631 27.937 11.370 1.00 24.26 12 LYS Y C 1
ATOM 2294 O O . LYS D 2 12 ? -35.583 28.487 11.055 1.00 25.65 12 LYS Y O 1
ATOM 2300 N N . THR D 2 13 ? -37.806 28.234 10.820 1.00 25.94 13 THR Y N 1
ATOM 2301 C CA . THR D 2 13 ? -37.960 29.086 9.621 1.00 26.91 13 THR Y CA 1
ATOM 2302 C C . THR D 2 13 ? -38.022 30.585 9.930 1.00 25.89 13 THR Y C 1
ATOM 2303 O O . THR D 2 13 ? -38.110 31.409 9.001 1.00 26.70 13 THR Y O 1
ATOM 2307 N N . LYS D 2 14 ? -37.998 30.960 11.207 1.00 22.72 14 LYS Y N 1
ATOM 2308 C CA . LYS D 2 14 ? -37.820 32.369 11.589 1.00 22.02 14 LYS Y CA 1
ATOM 2309 C C . LYS D 2 14 ? -36.401 32.578 12.133 1.00 19.59 14 LYS Y C 1
ATOM 2310 O O . LYS D 2 14 ? -35.906 31.762 12.888 1.00 18.88 14 LYS Y O 1
ATOM 2316 N N . ASN D 2 15 ? -35.781 33.683 11.782 1.00 17.36 15 ASN Y N 1
ATOM 2317 C CA . ASN D 2 15 ? -34.442 33.971 12.294 1.00 17.10 15 ASN Y CA 1
ATOM 2318 C C . ASN D 2 15 ? -34.517 34.563 13.693 1.00 15.61 15 ASN Y C 1
ATOM 2319 O O . ASN D 2 15 ? -35.614 34.748 14.266 1.00 14.37 15 ASN Y O 1
ATOM 2324 N N . VAL D 2 16 ? -33.363 34.833 14.289 1.00 14.56 16 VAL Y N 1
ATOM 2325 C CA . VAL D 2 16 ? -33.336 35.337 15.678 1.00 13.92 16 VAL Y CA 1
ATOM 2326 C C . VAL D 2 16 ? -34.108 36.664 15.797 1.00 14.67 16 VAL Y C 1
ATOM 2327 O O . VAL D 2 16 ? -34.955 36.839 16.672 1.00 13.50 16 VAL Y O 1
ATOM 2331 N N . GLU D 2 17 ? -33.796 37.623 14.927 1.00 14.15 17 GLU Y N 1
ATOM 2332 C CA . GLU D 2 17 ? -34.356 38.964 15.068 1.00 15.26 17 GLU Y CA 1
ATOM 2333 C C . GLU D 2 17 ? -35.862 38.938 14.835 1.00 15.81 17 GLU Y C 1
ATOM 2334 O O . GLU D 2 17 ? -36.585 39.669 15.507 1.00 15.49 17 GLU Y O 1
ATOM 2340 N N . ASP D 2 18 ? -36.326 38.058 13.955 1.00 15.98 18 ASP Y N 1
ATOM 2341 C CA . ASP D 2 18 ? -37.798 37.847 13.753 1.00 16.59 18 ASP Y CA 1
ATOM 2342 C C . ASP D 2 18 ? -38.473 37.575 15.108 1.00 16.77 18 ASP Y C 1
ATOM 2343 O O . ASP D 2 18 ? -39.527 38.139 15.436 1.00 16.31 18 ASP Y O 1
ATOM 2348 N N . HIS D 2 19 ? -37.901 36.660 15.887 1.00 14.88 19 HIS Y N 1
ATOM 2349 C CA . HIS D 2 19 ? -38.461 36.340 17.194 1.00 14.23 19 HIS Y CA 1
ATOM 2350 C C . HIS D 2 19 ? -38.305 37.449 18.199 1.00 13.73 19 HIS Y C 1
ATOM 2351 O O . HIS D 2 19 ? -39.195 37.677 19.020 1.00 13.54 19 HIS Y O 1
ATOM 2358 N N . VAL D 2 20 ? -37.162 38.140 18.182 1.00 12.10 20 VAL Y N 1
ATOM 2359 C CA . VAL D 2 20 ? -36.952 39.287 19.052 1.00 13.31 20 VAL Y CA 1
ATOM 2360 C C . VAL D 2 20 ? -38.059 40.316 18.834 1.00 14.52 20 VAL Y C 1
ATOM 2361 O O . VAL D 2 20 ? -38.649 40.792 19.784 1.00 14.32 20 VAL Y O 1
ATOM 2365 N N . LEU D 2 21 ? -38.350 40.619 17.574 1.00 15.20 21 LEU Y N 1
ATOM 2366 C CA . LEU D 2 21 ? -39.389 41.597 17.273 1.00 16.01 21 LEU Y CA 1
ATOM 2367 C C . LEU D 2 21 ? -40.780 41.140 17.694 1.00 15.43 21 LEU Y C 1
ATOM 2368 O O . LEU D 2 21 ? -41.563 41.995 18.167 1.00 16.27 21 LEU Y O 1
ATOM 2373 N N . ASP D 2 22 ? -41.074 39.847 17.575 1.00 15.34 22 ASP Y N 1
ATOM 2374 C CA . ASP D 2 22 ? -42.343 39.298 18.093 1.00 15.92 22 ASP Y CA 1
ATOM 2375 C C . ASP D 2 22 ? -42.466 39.627 19.578 1.00 17.01 22 ASP Y C 1
ATOM 2376 O O . ASP D 2 22 ? -43.540 39.988 20.079 1.00 18.41 22 ASP Y O 1
ATOM 2381 N N . VAL D 2 23 ? -41.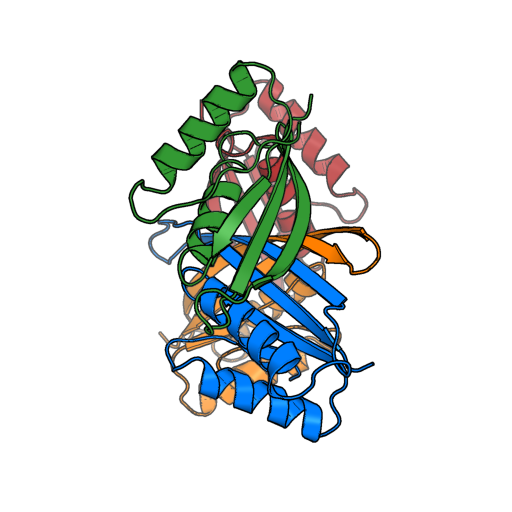375 39.476 20.321 1.00 16.18 23 VAL Y N 1
ATOM 2382 C CA . VAL D 2 23 ? -41.462 39.733 21.758 1.00 15.48 23 VAL Y CA 1
ATOM 2383 C C . VAL D 2 23 ? -41.576 41.204 22.061 1.00 16.48 23 VAL Y C 1
ATOM 2384 O O . VAL D 2 23 ? -42.326 41.578 22.965 1.00 17.27 23 VAL Y O 1
ATOM 2388 N N . ILE D 2 24 ? -40.820 42.056 21.346 1.00 15.38 24 ILE Y N 1
ATOM 2389 C CA . ILE D 2 24 ? -40.875 43.480 21.594 1.00 17.11 24 ILE Y CA 1
ATOM 2390 C C . ILE D 2 24 ? -42.315 44.005 21.361 1.00 17.65 24 ILE Y C 1
ATOM 2391 O O . ILE D 2 24 ? -42.828 44.770 22.180 1.00 18.79 24 ILE Y O 1
ATOM 2396 N N . VAL D 2 25 ? -42.939 43.573 20.275 1.00 18.66 25 VAL Y N 1
ATOM 2397 C CA . VAL D 2 25 ? -44.325 43.965 20.030 1.00 20.29 25 VAL Y CA 1
ATOM 2398 C C . VAL D 2 25 ? -45.268 43.569 21.183 1.00 19.90 25 VAL Y C 1
ATOM 2399 O O . VAL D 2 25 ? -46.161 44.349 21.529 1.00 21.75 25 VAL Y O 1
ATOM 2403 N N . LEU D 2 26 ? -45.085 42.409 21.783 1.00 18.25 26 LEU Y N 1
ATOM 2404 C CA . LEU D 2 26 ? -45.893 42.004 22.935 1.00 19.79 26 LEU Y CA 1
ATOM 2405 C C . LEU D 2 26 ? -45.612 42.916 24.127 1.00 20.59 26 LEU Y C 1
ATOM 2406 O O . LEU D 2 26 ? -46.516 43.391 24.795 1.00 19.96 26 LEU Y O 1
ATOM 2411 N N . PHE D 2 27 ? -44.333 43.176 24.406 1.00 21.10 27 PHE Y N 1
ATOM 2412 C CA . PHE D 2 27 ? -43.999 44.131 25.464 1.00 21.20 27 PHE Y CA 1
ATOM 2413 C C . PHE D 2 27 ? -44.620 45.529 25.247 1.00 23.07 27 PHE Y C 1
ATOM 2414 O O . PHE D 2 27 ? -45.103 46.181 26.211 1.00 23.46 27 PHE Y O 1
ATOM 2422 N N . ASN D 2 28 ? -44.686 45.967 23.999 1.00 23.01 28 ASN Y N 1
ATOM 2423 C CA . ASN D 2 28 ? -45.273 47.269 23.643 1.00 24.17 28 ASN Y CA 1
ATOM 2424 C C . ASN D 2 28 ? -46.785 47.337 23.881 1.00 25.02 28 ASN Y C 1
ATOM 2425 O O . ASN D 2 28 ? -47.346 48.412 24.106 1.00 25.52 28 ASN Y O 1
ATOM 2430 N N . GLN D 2 29 ? -47.402 46.163 23.903 1.00 25.23 29 GLN Y N 1
ATOM 2431 C CA . GLN D 2 29 ? -48.836 46.014 24.143 1.00 25.81 29 GLN Y CA 1
ATOM 2432 C C . GLN D 2 29 ? -49.196 45.841 25.581 1.00 26.78 29 GLN Y C 1
ATOM 2433 O O . GLN D 2 29 ? -50.382 45.667 25.911 1.00 28.28 29 GLN Y O 1
ATOM 2439 N N . GLY D 2 30 ? -48.181 45.884 26.450 1.00 26.74 30 GLY Y N 1
ATOM 2440 C CA . GLY D 2 30 ? -48.378 45.747 27.883 1.00 26.36 30 GLY Y CA 1
ATOM 2441 C C . GLY D 2 30 ? -48.175 44.353 28.440 1.00 26.45 30 GLY Y C 1
ATOM 2442 O O . GLY D 2 30 ? -48.427 44.121 29.643 1.00 27.22 30 GLY Y O 1
ATOM 2443 N N . ILE D 2 31 ? -47.695 43.413 27.620 1.00 25.31 31 ILE Y N 1
ATOM 2444 C CA . ILE D 2 31 ? -47.371 42.096 28.122 1.00 25.23 31 ILE Y CA 1
ATOM 2445 C C . ILE D 2 31 ? -46.042 42.222 28.946 1.00 25.82 31 ILE Y C 1
ATOM 2446 O O . ILE D 2 31 ? -45.111 42.909 28.513 1.00 25.77 31 ILE Y O 1
ATOM 2451 N N A ASP D 2 32 ? -46.027 41.624 30.137 0.50 25.47 32 ASP Y N 1
ATOM 2452 N N B ASP D 2 32 ? -46.002 41.619 30.130 0.50 25.38 32 ASP Y N 1
ATOM 2453 C CA A ASP D 2 32 ? -44.919 41.783 31.086 0.50 26.10 32 ASP Y CA 1
ATOM 2454 C CA B ASP D 2 32 ? -44.858 41.791 31.032 0.50 25.94 32 ASP Y CA 1
ATOM 2455 C C A ASP D 2 32 ? -43.971 40.600 31.092 0.50 25.55 32 ASP Y C 1
ATOM 2456 C C B ASP D 2 32 ? -43.970 40.580 31.134 0.50 25.48 32 ASP Y C 1
ATOM 2457 O O A ASP D 2 32 ? -42.804 40.758 31.445 0.50 25.09 32 ASP Y O 1
ATOM 2458 O O B ASP D 2 32 ? -42.838 40.697 31.597 0.50 25.11 32 ASP Y O 1
ATOM 2467 N N . GLU D 2 33 ? -44.468 39.428 30.702 1.00 25.42 33 GLU Y N 1
ATOM 2468 C CA . GLU D 2 33 ? -43.728 38.187 30.815 1.00 25.18 33 GLU Y CA 1
ATOM 2469 C C . GLU D 2 33 ? -43.969 37.252 29.633 1.00 24.21 33 GLU Y C 1
ATOM 2470 O O . GLU D 2 33 ? -45.095 37.091 29.175 1.00 24.16 33 GLU Y O 1
ATOM 2476 N N . VAL D 2 34 ? -42.926 36.590 29.152 1.00 21.25 34 VAL Y N 1
ATOM 2477 C CA . VAL D 2 34 ? -43.086 35.590 28.109 1.00 21.13 34 VAL Y CA 1
ATOM 2478 C C . VAL D 2 34 ? -42.191 34.400 28.436 1.00 20.38 34 VAL Y C 1
ATOM 2479 O O . VAL D 2 34 ? -41.195 34.537 29.128 1.00 21.16 34 VAL Y O 1
ATOM 2483 N N . ILE D 2 35 ? -42.535 33.237 27.917 1.00 19.38 35 ILE Y N 1
ATOM 2484 C CA . ILE D 2 35 ? -41.667 32.096 28.035 1.00 19.69 35 ILE Y CA 1
ATOM 2485 C C . ILE D 2 35 ? -41.246 31.665 26.628 1.00 19.59 35 ILE Y C 1
ATOM 2486 O O . ILE D 2 35 ? -42.079 31.413 25.799 1.00 18.74 35 ILE Y O 1
ATOM 2491 N N . LEU D 2 36 ? -39.937 31.674 26.360 1.00 16.78 36 LEU Y N 1
ATOM 2492 C CA . LEU D 2 36 ? -39.404 31.133 25.127 1.00 16.38 36 LEU Y CA 1
ATOM 2493 C C . LEU D 2 36 ? -39.203 29.629 25.258 1.00 15.33 36 LEU Y C 1
ATOM 2494 O O . LEU D 2 36 ? -38.547 29.159 26.202 1.00 16.06 36 LEU Y O 1
ATOM 2499 N N . LYS D 2 37 ? -39.707 28.872 24.288 1.00 14.57 37 LYS Y N 1
ATOM 2500 C CA . LYS D 2 37 ? -39.510 27.445 24.286 1.00 16.03 37 LYS Y CA 1
ATOM 2501 C C . LYS D 2 37 ? -38.818 27.039 23.035 1.00 15.94 37 LYS Y C 1
ATOM 2502 O O . LYS D 2 37 ? -39.320 27.331 21.940 1.00 17.10 37 LYS Y O 1
ATOM 2508 N N . GLY D 2 38 ? -37.698 26.337 23.160 1.00 13.96 38 GLY Y N 1
ATOM 2509 C CA . GLY D 2 38 ? -37.068 25.735 21.983 1.00 14.59 38 GLY Y CA 1
ATOM 2510 C C . GLY D 2 38 ? -36.875 24.270 22.156 1.00 13.81 38 GLY Y C 1
ATOM 2511 O O . GLY D 2 38 ? -36.600 23.843 23.252 1.00 14.14 38 GLY Y O 1
ATOM 2512 N N . THR D 2 39 ? -37.114 23.490 21.104 1.00 14.54 39 THR Y N 1
ATOM 2513 C CA . THR D 2 39 ? -36.895 22.070 21.099 1.00 15.53 39 THR Y CA 1
ATOM 2514 C C . THR D 2 39 ? -35.938 21.704 20.008 1.00 15.29 39 THR Y C 1
ATOM 2515 O O . THR D 2 39 ? -35.890 22.387 18.987 1.00 14.87 39 THR Y O 1
ATOM 2519 N N . GLY D 2 40 ? -35.206 20.615 20.209 1.00 15.96 40 GLY Y N 1
ATOM 2520 C CA . GLY D 2 40 ? -34.284 20.111 19.240 1.00 15.94 40 GLY Y CA 1
ATOM 2521 C C . GLY D 2 40 ? -33.263 21.164 18.864 1.00 16.61 40 GLY Y C 1
ATOM 2522 O O . GLY D 2 40 ? -32.728 21.854 19.733 1.00 14.90 40 GLY Y O 1
ATOM 2523 N N . ARG D 2 41 ? -33.052 21.343 17.590 1.00 17.06 41 ARG Y N 1
ATOM 2524 C CA . ARG D 2 41 ? -32.119 22.366 17.103 1.00 17.41 41 ARG Y CA 1
ATOM 2525 C C . ARG D 2 41 ? -32.545 23.782 17.336 1.00 15.72 41 AR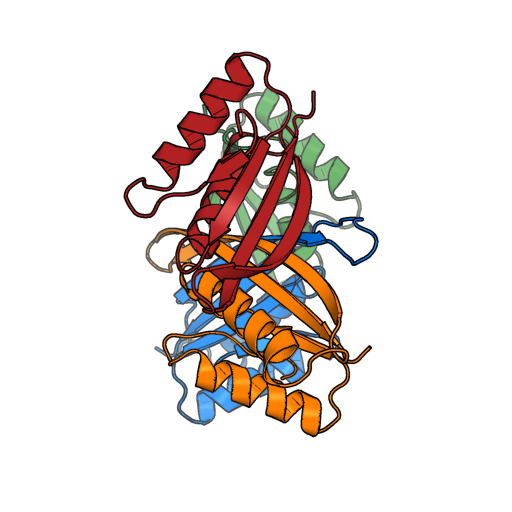G Y C 1
ATOM 2526 O O . ARG D 2 41 ? -31.754 24.715 17.162 1.00 14.32 41 ARG Y O 1
ATOM 2534 N N . GLU D 2 42 ? -33.792 23.990 17.736 1.00 13.35 42 GLU Y N 1
ATOM 2535 C CA . GLU D 2 42 ? -34.249 25.323 18.087 1.00 12.96 42 GLU Y CA 1
ATOM 2536 C C . GLU D 2 42 ? -33.866 25.761 19.521 1.00 11.93 42 GLU Y C 1
ATOM 2537 O O . GLU D 2 42 ? -34.134 26.889 19.920 1.00 11.95 42 GLU Y O 1
ATOM 2543 N N . ILE D 2 43 ? -33.255 24.855 20.289 1.00 10.89 43 ILE Y N 1
ATOM 2544 C CA . ILE D 2 43 ? -32.763 25.190 21.635 1.00 11.04 43 ILE Y CA 1
ATOM 2545 C C . ILE D 2 43 ? -31.748 26.351 21.556 1.00 10.48 43 ILE Y C 1
ATOM 2546 O O . ILE D 2 43 ? -31.891 27.308 22.289 1.00 10.23 43 ILE Y O 1
ATOM 2551 N N . SER D 2 44 ? -30.757 26.240 20.681 1.00 10.83 44 SER Y N 1
ATOM 2552 C CA . SER D 2 44 ? -29.759 27.300 20.537 1.00 10.28 44 SER Y CA 1
ATOM 2553 C C . SER D 2 44 ? -30.416 28.588 20.113 1.00 10.19 44 SER Y C 1
ATOM 2554 O O . SER D 2 44 ? -30.047 29.648 20.611 1.00 9.95 44 SER Y O 1
ATOM 2557 N N . LYS D 2 45 ? -31.400 28.520 19.222 1.00 10.46 45 LYS Y N 1
ATOM 2558 C CA . LYS D 2 45 ? -32.094 29.709 18.764 1.00 11.04 45 LYS Y CA 1
ATOM 2559 C C . LYS D 2 45 ? -32.842 30.391 19.898 1.00 10.86 45 LYS Y C 1
ATOM 2560 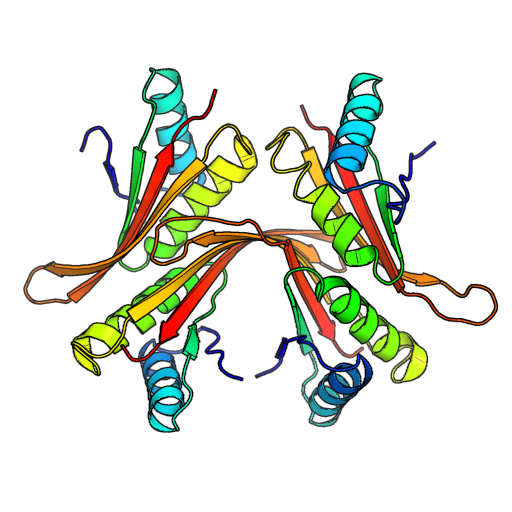O O . LYS D 2 45 ? -32.844 31.606 20.023 1.00 10.24 45 LYS Y O 1
ATOM 2566 N N . ALA D 2 46 ? -33.458 29.589 20.770 1.00 10.30 46 ALA Y N 1
ATOM 2567 C CA . ALA D 2 46 ? -34.178 30.173 21.942 1.00 9.94 46 ALA Y CA 1
ATOM 2568 C C . ALA D 2 46 ? -33.206 30.963 22.817 1.00 9.05 46 ALA Y C 1
ATOM 2569 O O . ALA D 2 46 ? -33.494 32.078 23.239 1.00 10.34 46 ALA Y O 1
ATOM 2571 N N . VAL D 2 47 ? -32.041 30.402 23.041 1.00 11.44 47 VAL Y N 1
ATOM 2572 C CA . VAL D 2 47 ? -30.993 31.129 23.771 1.00 10.21 47 VAL Y CA 1
ATOM 2573 C C . VAL D 2 47 ? -30.540 32.408 23.035 1.00 10.59 47 VAL Y C 1
ATOM 2574 O O . VAL D 2 47 ? -30.389 33.448 23.681 1.00 9.97 47 VAL Y O 1
ATOM 2578 N N . ASP D 2 48 ? -30.334 32.350 21.713 1.00 10.74 48 ASP Y N 1
ATOM 2579 C CA . ASP D 2 48 ? -29.945 33.497 20.932 1.00 11.00 48 ASP Y CA 1
ATOM 2580 C C . ASP D 2 48 ? -30.988 34.592 21.076 1.00 10.25 48 ASP Y C 1
ATOM 2581 O O . ASP D 2 48 ? -30.663 35.751 21.192 1.00 10.68 48 ASP Y O 1
ATOM 2586 N N . VAL D 2 49 ? -32.279 34.217 21.062 1.00 10.75 49 VAL Y N 1
ATOM 2587 C CA . VAL D 2 49 ? -33.329 35.191 21.145 1.00 10.15 49 VAL Y CA 1
ATOM 2588 C C . VAL D 2 49 ? -33.302 35.876 22.504 1.00 9.10 49 VAL Y C 1
ATOM 2589 O O . VAL D 2 49 ? -33.403 37.107 22.605 1.00 11.08 49 VAL Y O 1
ATOM 2593 N N . TYR D 2 50 ? -33.167 35.114 23.585 1.00 9.33 50 TYR Y N 1
ATOM 2594 C CA . TYR D 2 50 ? -33.010 35.676 24.918 1.00 10.03 50 TYR Y CA 1
ATOM 2595 C C . TYR D 2 50 ? -31.825 36.663 24.947 1.00 10.07 50 TYR Y C 1
ATOM 2596 O O . TYR D 2 50 ? -31.952 37.791 25.397 1.00 11.63 50 TYR Y O 1
ATOM 2605 N N . ASN D 2 51 ? -30.703 36.209 24.430 1.00 11.05 51 ASN Y N 1
ATOM 2606 C CA . ASN D 2 51 ? -29.511 37.039 24.483 1.00 10.59 51 ASN Y CA 1
ATOM 2607 C C . ASN D 2 51 ? -29.676 38.320 23.695 1.00 12.81 51 ASN Y C 1
ATOM 2608 O O . ASN D 2 51 ? -29.172 39.370 24.119 1.00 13.69 51 ASN Y O 1
ATOM 2613 N N . SER D 2 52 ? -30.383 38.266 22.562 1.00 12.12 52 SER Y N 1
ATOM 2614 C CA . SER D 2 52 ? -30.620 39.462 21.766 1.00 12.90 52 SER Y CA 1
ATOM 2615 C C . SER D 2 52 ? -31.558 40.418 22.444 1.00 12.36 52 SER Y C 1
ATOM 2616 O O . SER D 2 52 ? -31.357 41.641 22.418 1.00 14.25 52 SER Y O 1
ATOM 2619 N N . LEU D 2 53 ? -32.597 39.871 23.082 1.00 11.91 53 LEU Y N 1
ATOM 2620 C CA . LEU D 2 53 ? -33.491 40.700 23.887 1.00 15.01 53 LEU Y CA 1
ATOM 2621 C C . LEU D 2 53 ? -32.729 41.359 25.046 1.00 16.51 53 LEU Y C 1
ATOM 2622 O O . LEU D 2 53 ? -32.870 42.560 25.290 1.00 16.81 53 LEU Y O 1
ATOM 2627 N N . LYS D 2 54 ? -31.864 40.595 25.693 1.00 17.47 54 LYS Y N 1
ATOM 2628 C CA . LYS D 2 54 ? -30.988 41.155 26.737 1.00 18.86 54 LYS Y CA 1
ATOM 2629 C C . LYS D 2 54 ? -29.948 42.186 26.213 1.00 20.04 54 LYS Y C 1
ATOM 2630 O O . LYS D 2 54 ? -29.568 43.128 26.930 1.00 21.69 54 LYS Y O 1
ATOM 2636 N N . ASP D 2 55 ? -29.410 41.975 25.020 1.00 21.95 55 ASP Y N 1
ATOM 2637 C CA . ASP D 2 55 ? -28.446 42.916 24.409 1.00 23.04 55 ASP Y CA 1
ATOM 2638 C C . ASP D 2 55 ? -29.165 44.252 24.202 1.00 24.30 55 ASP Y C 1
ATOM 2639 O O . ASP D 2 55 ? -28.569 45.306 24.436 1.00 25.54 55 ASP Y O 1
ATOM 2644 N N . ARG D 2 56 ? -30.456 44.197 23.825 1.00 24.23 56 ARG Y N 1
ATOM 2645 C CA . ARG D 2 56 ? -31.285 45.349 23.498 1.00 25.33 56 ARG Y CA 1
ATOM 2646 C C . ARG D 2 56 ? -31.762 46.043 24.769 1.00 24.49 56 ARG Y C 1
ATOM 2647 O O . ARG D 2 56 ? -31.651 47.250 24.900 1.00 23.30 56 ARG Y O 1
ATOM 2655 N N . LEU D 2 57 ? -32.317 45.275 25.702 1.00 22.83 57 LEU Y N 1
ATOM 2656 C CA . LEU D 2 57 ? -33.049 45.877 26.818 1.00 23.11 57 LEU Y CA 1
ATOM 2657 C C . LEU D 2 57 ? -32.176 45.966 28.070 1.00 21.90 57 LEU Y C 1
ATOM 2658 O O . LEU D 2 57 ? -32.511 46.715 29.008 1.00 23.37 57 LEU Y O 1
ATOM 2663 N N . GLY D 2 58 ? -31.100 45.185 28.134 1.00 22.22 58 GLY Y N 1
ATOM 2664 C CA . GLY D 2 58 ? -30.245 45.100 29.313 1.00 22.37 58 GLY Y CA 1
ATOM 2665 C C . GLY D 2 58 ? -31.062 44.773 30.585 1.00 23.96 58 GLY Y C 1
ATOM 2666 O O . GLY D 2 58 ? -31.830 43.830 30.620 1.00 21.64 58 GLY Y O 1
ATOM 2667 N N . ASP D 2 59 ? -30.893 45.574 31.631 1.00 25.26 59 ASP Y N 1
ATOM 2668 C CA . ASP D 2 59 ? -31.609 45.387 32.895 1.00 26.47 59 ASP Y CA 1
ATOM 2669 C C . ASP D 2 59 ? -33.136 45.574 32.781 1.00 25.25 59 ASP Y C 1
ATOM 2670 O O . ASP D 2 59 ? -33.862 45.221 33.717 1.00 26.18 59 ASP Y O 1
ATOM 2675 N N . GLY D 2 60 ? -33.609 46.114 31.659 1.00 23.35 60 GLY Y N 1
ATOM 2676 C CA . GLY D 2 60 ? -35.028 46.238 31.362 1.00 21.97 60 GLY Y CA 1
ATOM 2677 C C . GLY D 2 60 ? -35.732 44.900 31.177 1.00 20.57 60 GLY Y C 1
ATOM 2678 O O . GLY D 2 60 ? -36.971 44.858 31.119 1.00 19.33 60 GLY Y O 1
ATOM 2679 N N . VAL D 2 61 ? -34.955 43.828 31.002 1.00 19.80 61 VAL Y N 1
ATOM 2680 C CA . VAL D 2 61 ? -35.522 42.495 30.947 1.00 20.62 61 VAL Y CA 1
ATOM 2681 C C . VAL D 2 61 ? -34.731 41.598 31.882 1.00 21.82 61 VAL Y C 1
ATOM 2682 O O . VAL D 2 61 ? -33.533 41.820 32.095 1.00 23.22 61 VAL Y O 1
ATOM 2686 N N . GLN D 2 62 ? -35.394 40.589 32.411 1.00 20.87 62 GLN Y N 1
ATOM 2687 C CA . GLN D 2 62 ? -34.693 39.660 33.275 1.00 21.97 62 GLN Y CA 1
ATOM 2688 C C . GLN D 2 62 ? -35.074 38.238 32.947 1.00 20.31 62 GLN Y C 1
ATOM 2689 O O . GLN D 2 62 ? -36.208 37.934 32.615 1.00 18.39 62 GLN Y O 1
ATOM 2695 N N . LEU D 2 63 ? -34.090 37.360 33.045 1.00 19.41 63 LEU Y N 1
ATOM 2696 C CA . LEU D 2 63 ? -34.336 35.932 32.990 1.00 20.05 63 LEU Y CA 1
ATOM 2697 C C . LEU D 2 63 ? -34.784 35.476 34.371 1.00 21.63 63 LEU Y C 1
ATOM 2698 O O . LEU D 2 63 ? -33.975 35.347 35.268 1.00 24.58 63 LEU Y O 1
ATOM 2703 N N . VAL D 2 64 ? -36.067 35.235 34.507 1.00 19.94 64 VAL Y N 1
ATOM 2704 C CA . VAL D 2 64 ? -36.722 34.826 35.762 1.00 21.81 64 VAL Y CA 1
ATOM 2705 C C . VAL D 2 64 ? -36.328 33.406 36.080 1.00 20.84 64 VAL Y C 1
ATOM 2706 O O . VAL D 2 64 ? -36.126 33.046 37.230 1.00 20.02 64 VAL Y O 1
ATOM 2710 N N . ASN D 2 65 ? -36.327 32.570 35.047 1.00 20.11 65 ASN Y N 1
ATOM 2711 C CA . ASN D 2 65 ? -35.934 31.177 35.185 1.00 19.23 65 ASN Y CA 1
ATOM 2712 C C . ASN D 2 65 ? -35.570 30.554 33.855 1.00 17.07 65 ASN Y C 1
ATOM 2713 O O . ASN D 2 65 ? -35.991 31.034 32.830 1.00 14.74 65 ASN Y O 1
ATOM 2718 N N . VAL D 2 66 ? -34.745 29.531 33.941 1.00 15.43 66 VAL Y N 1
ATOM 2719 C CA . VAL D 2 66 ? -34.330 28.716 32.814 1.00 14.90 66 VAL Y CA 1
ATOM 2720 C C . VAL D 2 66 ? -34.392 27.278 33.242 1.00 15.32 66 VAL Y C 1
ATOM 2721 O O . VAL D 2 66 ? -33.960 26.907 34.348 1.00 14.21 66 VAL Y O 1
ATOM 2725 N N . GLN D 2 67 ? -34.969 26.443 32.373 1.00 14.33 67 GLN Y N 1
ATOM 2726 C CA . GLN D 2 67 ? -35.073 25.034 32.660 1.00 16.06 67 GLN Y CA 1
ATOM 2727 C C . GLN D 2 67 ? -34.846 24.259 31.386 1.00 14.22 67 GLN Y C 1
ATOM 2728 O O . GLN D 2 67 ? -35.290 24.715 30.317 1.00 15.30 67 GLN Y O 1
ATOM 2734 N N . THR D 2 68 ? -34.152 23.155 31.493 1.00 12.27 68 THR Y N 1
ATOM 2735 C CA . THR D 2 68 ? -34.079 22.165 30.425 1.00 13.51 68 THR Y CA 1
ATOM 2736 C C . THR D 2 68 ? -34.796 20.880 30.829 1.00 13.29 68 THR Y C 1
ATOM 2737 O O . THR D 2 68 ? -34.985 20.566 32.016 1.00 16.20 68 THR Y O 1
ATOM 2741 N N . GLY D 2 69 ? -35.237 20.154 29.831 1.00 12.81 69 GLY Y N 1
ATOM 2742 C CA . GLY D 2 69 ? -35.899 18.919 30.112 1.00 12.38 69 GLY Y CA 1
ATOM 2743 C C . GLY D 2 69 ? -36.141 18.143 28.841 1.00 13.64 69 GLY Y C 1
ATOM 2744 O O . GLY D 2 69 ? -35.610 18.452 27.791 1.00 13.62 69 GLY Y O 1
ATOM 2745 N N . SER D 2 70 ? -36.963 17.098 28.991 1.00 13.69 70 SER Y N 1
ATOM 2746 C CA . SER D 2 70 ? -37.319 16.242 27.875 1.00 14.83 70 SER Y CA 1
ATOM 2747 C C . SER D 2 70 ? -38.818 16.038 27.871 1.00 16.09 70 SER Y C 1
ATOM 2748 O O . SER D 2 70 ? -39.473 16.005 28.912 1.00 17.18 70 SER Y O 1
ATOM 2751 N N . GLU D 2 71 ? -39.391 15.962 26.685 1.00 16.85 71 GLU Y N 1
ATOM 2752 C CA . GLU D 2 71 ? -40.780 15.548 26.562 1.00 18.68 71 GLU Y CA 1
ATOM 2753 C C . GLU D 2 71 ? -40.839 14.450 25.521 1.00 19.23 71 GLU Y C 1
ATOM 2754 O O . GLU D 2 71 ? -39.832 14.118 24.895 1.00 18.99 71 GLU Y O 1
ATOM 2760 N N . VAL D 2 72 ? -42.016 13.837 25.380 1.00 17.87 72 VAL Y N 1
ATOM 2761 C CA . VAL D 2 72 ? -42.105 12.688 24.526 1.00 16.63 72 VAL Y CA 1
ATOM 2762 C C . VAL D 2 72 ? -43.229 12.895 23.524 1.00 16.31 72 VAL Y C 1
ATOM 2763 O O . VAL D 2 72 ? -44.323 13.350 23.858 1.00 15.18 72 VAL Y O 1
ATOM 2767 N N . ARG D 2 73 ? -42.931 12.633 22.251 1.00 17.08 73 ARG Y N 1
ATOM 2768 C CA . ARG D 2 73 ? -43.939 12.721 21.197 1.00 19.23 73 ARG Y CA 1
ATOM 2769 C C . ARG D 2 73 ? -43.763 11.503 20.283 1.00 18.04 73 ARG Y C 1
ATOM 2770 O O . ARG D 2 73 ? -42.680 11.226 19.799 1.00 18.61 73 ARG Y O 1
ATOM 2778 N N . ASP D 2 74 ? -44.827 10.733 20.099 1.00 19.89 74 ASP Y N 1
ATOM 2779 C CA . ASP D 2 74 ? -44.713 9.451 19.409 1.00 19.62 74 ASP Y CA 1
ATOM 2780 C C . ASP D 2 74 ? -43.609 8.534 19.913 1.00 20.10 74 ASP Y C 1
ATOM 2781 O O . ASP D 2 74 ? -42.860 7.918 19.141 1.00 19.04 74 ASP Y O 1
ATOM 2786 N N . ARG D 2 75 ? -43.519 8.452 21.232 1.00 19.11 75 ARG Y N 1
ATOM 2787 C CA . ARG D 2 75 ? -42.587 7.633 21.958 1.00 20.96 75 ARG Y CA 1
ATOM 2788 C C . ARG D 2 75 ? -41.143 8.005 21.709 1.00 20.60 75 ARG Y C 1
ATOM 2789 O O . ARG D 2 75 ? -40.258 7.225 22.055 1.00 24.28 75 ARG Y O 1
ATOM 2797 N N A ARG D 2 76 ? -40.905 9.188 21.140 0.50 20.02 76 ARG Y N 1
ATOM 2798 N N B ARG D 2 76 ? -40.909 9.191 21.161 0.50 20.00 76 ARG Y N 1
ATOM 2799 C CA A ARG D 2 76 ? -39.559 9.716 20.904 0.50 19.72 76 ARG Y CA 1
ATOM 2800 C CA B ARG D 2 76 ? -39.563 9.698 20.943 0.50 19.70 76 ARG Y CA 1
ATOM 2801 C C A ARG D 2 76 ? -39.279 10.820 21.920 0.50 18.42 76 ARG Y C 1
ATOM 2802 C C B ARG D 2 76 ? -39.284 10.816 21.934 0.50 18.40 76 ARG Y C 1
ATOM 2803 O O A ARG D 2 76 ? -40.083 11.732 22.052 0.50 17.04 76 ARG Y O 1
ATOM 2804 O O B ARG D 2 76 ? -40.087 11.730 22.061 0.50 17.03 76 ARG Y O 1
ATOM 2819 N N . ARG D 2 77 ? -38.162 10.704 22.628 1.00 18.22 77 ARG Y N 1
ATOM 2820 C CA . ARG D 2 77 ? -37.741 11.728 23.597 1.00 16.73 77 ARG Y CA 1
ATOM 2821 C C . ARG D 2 77 ? -37.133 12.936 22.864 1.00 16.87 77 ARG Y C 1
ATOM 2822 O O . ARG D 2 77 ? -36.200 12.764 22.053 1.00 19.85 77 ARG Y O 1
ATOM 2830 N N . ILE D 2 78 ? -37.615 14.131 23.171 1.00 16.78 78 ILE Y N 1
ATOM 2831 C CA . ILE D 2 78 ? -37.167 15.360 22.551 1.00 17.57 78 ILE Y CA 1
ATOM 2832 C C . ILE D 2 78 ? -36.681 16.297 23.654 1.00 16.12 78 ILE Y C 1
ATOM 2833 O O . ILE D 2 78 ? -37.347 16.451 24.668 1.00 18.94 78 ILE Y O 1
ATOM 2838 N N . SER D 2 79 ? -35.531 16.890 23.454 1.00 15.56 79 SER Y N 1
ATOM 2839 C CA . SER D 2 79 ? -35.045 17.879 24.421 1.00 13.75 79 SER Y CA 1
ATOM 2840 C C . SER D 2 79 ? -35.669 19.264 24.222 1.00 13.65 79 SER Y C 1
ATOM 2841 O O . SER D 2 79 ? -35.985 19.688 23.108 1.00 13.39 79 SER Y O 1
ATOM 2844 N N . TYR D 2 80 ? -35.801 20.024 25.321 1.00 12.74 80 TYR Y N 1
ATOM 2845 C CA . TYR D 2 80 ? -36.278 21.371 25.281 1.00 12.89 80 TYR Y CA 1
ATOM 2846 C C . TYR D 2 80 ? -35.560 22.259 26.286 1.00 12.40 80 TYR Y C 1
ATOM 2847 O O . TYR D 2 80 ? -34.925 21.784 27.228 1.00 12.52 80 TYR Y O 1
ATOM 2856 N N . ILE D 2 81 ? -35.661 23.544 26.012 1.00 12.10 81 ILE Y N 1
ATOM 2857 C CA . ILE D 2 81 ? -35.281 24.605 26.927 1.00 11.75 81 ILE Y CA 1
ATOM 2858 C C . ILE D 2 81 ? -36.444 25.562 27.045 1.00 12.15 81 ILE Y C 1
ATOM 2859 O O . ILE D 2 81 ? -37.140 25.874 26.063 1.00 10.82 81 ILE Y O 1
ATOM 2864 N N . LEU D 2 82 ? -36.636 26.061 28.278 1.00 12.82 82 LEU Y N 1
ATOM 2865 C CA . LEU D 2 82 ? -37.587 27.090 28.591 1.00 13.15 82 LEU Y CA 1
ATOM 2866 C C . LEU D 2 82 ? -36.847 28.270 29.203 1.00 13.43 82 LEU Y C 1
ATOM 2867 O O . LEU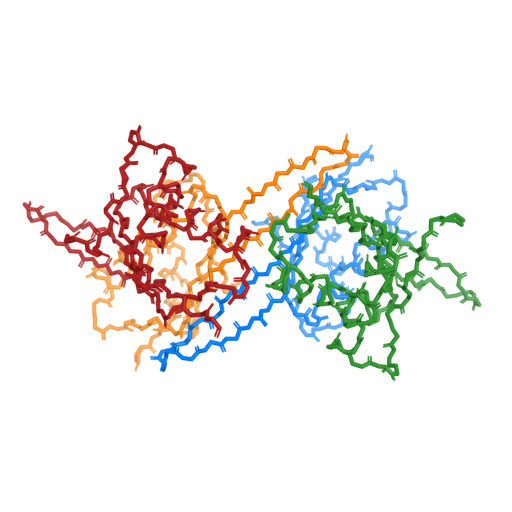 D 2 82 ? -36.092 28.097 30.161 1.00 13.66 82 LEU Y O 1
ATOM 2872 N N . LEU D 2 83 ? -37.063 29.460 28.651 1.00 11.98 83 LEU Y N 1
ATOM 2873 C CA . LEU D 2 83 ? -36.511 30.693 29.194 1.00 13.39 83 LEU Y CA 1
ATOM 2874 C C . LEU D 2 83 ? -37.639 31.645 29.485 1.00 14.65 83 LEU Y C 1
ATOM 2875 O O . LEU D 2 83 ? -38.307 32.162 28.559 1.00 14.27 83 LEU Y O 1
ATOM 2880 N N . ARG D 2 84 ? -37.885 31.878 30.780 1.00 15.20 84 ARG Y N 1
ATOM 2881 C CA . ARG D 2 84 ? -38.942 32.796 31.205 1.00 16.21 84 ARG Y CA 1
ATOM 2882 C C . ARG D 2 84 ? -38.386 34.198 31.386 1.00 15.63 84 ARG Y C 1
ATOM 2883 O O . ARG D 2 84 ? -37.452 34.397 32.176 1.00 16.80 84 ARG Y O 1
ATOM 2891 N N . LEU D 2 85 ? -38.926 35.152 30.647 1.00 16.63 85 LEU Y N 1
ATOM 2892 C CA . LEU D 2 85 ? -38.435 36.502 30.598 1.00 17.82 85 LEU Y CA 1
ATOM 2893 C C . LEU D 2 85 ? -39.486 37.467 31.166 1.00 19.65 85 LEU Y C 1
ATOM 2894 O O . LEU D 2 85 ? -40.675 37.314 30.876 1.00 19.55 85 LEU Y O 1
ATOM 2899 N N . LYS D 2 86 ? -39.017 38.424 31.951 1.00 20.40 86 LYS Y N 1
ATOM 2900 C CA . LYS D 2 86 ? -39.864 39.480 32.526 1.00 22.03 8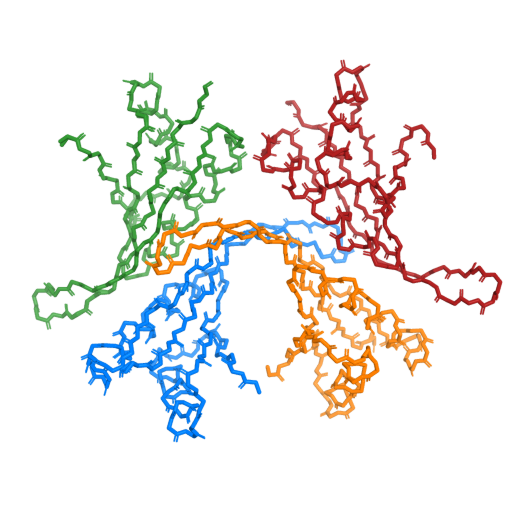6 LYS Y CA 1
ATOM 2901 C C . LYS D 2 86 ? -39.306 40.903 32.364 1.00 24.58 86 LYS Y C 1
ATOM 2902 O O . LYS D 2 86 ? -38.120 41.109 32.441 1.00 22.24 86 LYS Y O 1
ATOM 2908 N N A ARG D 2 87 ? -40.183 41.892 32.171 0.50 26.64 87 ARG Y N 1
ATOM 2909 N N B ARG D 2 87 ? -40.177 41.883 32.133 0.50 26.75 87 ARG Y N 1
ATOM 2910 C CA A ARG D 2 87 ? -39.845 43.315 32.494 0.50 28.94 87 ARG Y CA 1
ATOM 2911 C CA B ARG D 2 87 ? -39.856 43.293 32.503 0.50 29.28 87 ARG Y CA 1
ATOM 2912 C C A ARG D 2 87 ? -40.173 43.470 33.988 0.50 31.48 87 ARG Y C 1
ATOM 2913 C C B ARG D 2 87 ? -40.005 43.258 34.028 0.50 31.45 87 ARG Y C 1
ATOM 2914 O O A ARG D 2 87 ? -41.320 43.177 34.307 0.50 33.91 87 ARG Y O 1
ATOM 2915 O O B ARG D 2 87 ? -40.767 42.429 34.468 0.50 33.74 87 ARG Y O 1
ATOM 2930 N N . VAL D 2 88 ? -39.362 44.017 34.913 1.00 33.84 88 VAL Y N 1
ATOM 2931 C CA . VAL D 2 88 ? -38.430 45.217 34.844 1.00 34.13 88 VAL Y CA 1
ATOM 2932 C C . VAL D 2 88 ? -38.646 46.682 34.375 1.00 36.50 88 VAL Y C 1
ATOM 2933 O O . VAL D 2 88 ? -38.047 47.146 33.416 1.00 36.18 88 VAL Y O 1
ATOM 2937 N N . TYR D 2 89 ? -39.353 47.426 35.232 1.00 39.20 89 TYR Y N 1
ATOM 2938 C CA . TYR D 2 89 ? -39.462 48.902 35.170 1.00 41.84 89 TYR Y CA 1
ATOM 2939 C C . TYR D 2 89 ? -38.811 49.521 36.394 1.00 42.47 89 TYR Y C 1
ATOM 2940 O O . TYR D 2 89 ? -39.045 49.066 37.530 1.00 43.84 89 TYR Y O 1
#

B-factor: mean 21.81, std 9.64, range [4.62, 97.64]

Secondary structure (DSSP, 8-state):
--EEE--SS-HHHHHHHHHHHHHTT--EEEEEEETTHHHHHHHHHHHIIIIISTTTEEEEEEEEEEEEEEETTS-EEEEEEEEEEEEE-/--EEE--SS-HHHHHHHHHHHHHTT-SEEEEEEETTHHHHHHHHHHHIIIIISTTTEEEEEEEEEEEEEEETTS-EEEEEEEEEEEEE-/--EEEE--TTS-HHHHHHHHHHHHHTT--EEEEEEETTHHHHHHHHHHHHHHHHGGGEEEEEEEEEEEEETTEEEEEEEEEEEE--/--SEEE--TTS-HHHHHHHHHHHHHTT--EEEEEEETTHHHHHHHHHHHHHHHHGGGSEEEEEEEEEEEETTEEEEEEEEEEE---

Solvent-accessible surface area: 17760 Å² total; per-residue (Å²): 133,50,27,8,59,16,34,210,128,93,36,59,66,20,0,105,41,0,33,67,32,3,137,126,60,46,68,47,0,9,0,10,7,89,21,204,21,0,13,52,0,0,41,0,1,5,17,0,64,70,143,73,31,71,119,122,7,37,24,66,21,8,19,1,3,33,2,9,13,6,43,100,96,31,179,74,60,113,34,7,16,0,14,0,0,0,76,92,185,120,53,36,8,75,8,27,176,126,96,36,57,65,21,0,97,41,0,33,70,29,5,133,127,62,49,67,45,0,10,0,22,2,68,20,207,14,0,10,51,0,0,34,0,0,2,4,0,61,72,143,80,30,72,126,106,14,41,26,60,49,10,22,2,1,26,3,23,11,10,30,99,118,52,176,69,56,101,31,6,17,0,14,0,1,0,83,88,149,249,87,52,91,37,47,2,137,137,126,81,81,40,96,62,6,0,70,49,0,39,86,41,6,94,131,64,52,88,39,0,18,0,26,0,25,30,184,25,0,10,41,0,0,48,0,7,20,34,0,32,24,106,53,0,47,5,0,62,4,50,64,12,87,7,6,37,52,109,111,147,228,161,98,34,4,28,0,42,0,79,0,100,98,50,200,165,144,58,55,25,52,5,140,144,130,76,88,42,72,55,2,0,92,45,0,35,74,36,12,124,125,60,58,52,34,0,40,0,36,0,42,34,188,31,1,8,35,0,0,40,0,3,9,10,0,24,34,71,60,0,54,26,0,72,3,53,45,8,95,14,8,34,42,99,150,139,228,179,63,49,4,42,0,44,0,96,0,69,75,58,205

Radius of gyration: 20.88 Å; Cα contacts (8 Å, |Δi|>4): 795; chains: 4; bounding box: 62×59×36 Å

CATH classification: 3.30.110.20

Sequence (350 aa):
SNVVLIGKKPVMNYVLAALTLLNQGVSEIVIKARGRRAISKAVDTVEIVRNRFLPDKIIEIKEIRVGSQVVTSSQDGRQSRRVSTIEIAIRKKKSNVVLIGKKPVMNYVLAALTLLNQGVSSEIVIKKARGRAISKAVDTVEIVRNRFLPDDKIEIKEIRVGSQVVTSQDGRQSRVSTIEIAIRKKKKKLNEIVVRKTKNVEDHVLDVIVLFNQGIDDEVVILKGTGREISKAVDVYNSSLKDDRLGDGVQLVNVQTGSEVRDRRRRIISYILLRLKRVYKLNEIVVRRKTKNVEDHVLDVIVLFNQGIDDEVILKGTGREISKAVDVYNSLKDRLGDGVQLVNVQTGSEVRDRRRRISYILLRLKRRVY